Protein AF-A0A1W9QCG4-F1 (afdb_monomer_lite)

Radius of gyration: 25.97 Å; chains: 1; bounding box: 52×60×79 Å

Structure (mmCIF, N/CA/C/O backbone):
data_AF-A0A1W9QCG4-F1
#
_entry.id   AF-A0A1W9QCG4-F1
#
loop_
_atom_site.group_PDB
_atom_site.id
_atom_site.type_symbol
_atom_site.label_atom_id
_atom_site.label_alt_id
_atom_site.label_comp_id
_atom_site.label_asym_id
_atom_site.label_entity_id
_atom_site.label_seq_id
_atom_site.pdbx_PDB_ins_code
_atom_site.Cartn_x
_atom_site.Cartn_y
_atom_site.Cartn_z
_atom_site.occupancy
_atom_site.B_iso_or_equiv
_atom_site.auth_seq_id
_atom_site.auth_comp_id
_atom_site.auth_asym_id
_atom_site.auth_atom_id
_atom_site.pdbx_PDB_model_num
ATOM 1 N N . MET A 1 1 ? 18.868 -41.643 14.165 1.00 35.19 1 MET A N 1
ATOM 2 C CA . MET A 1 1 ? 18.383 -42.829 13.429 1.00 35.19 1 MET A CA 1
ATOM 3 C C . MET A 1 1 ? 16.963 -42.551 12.956 1.00 35.19 1 MET A C 1
ATOM 5 O O . MET A 1 1 ? 16.196 -42.063 13.769 1.00 35.19 1 MET A O 1
ATOM 9 N N . ALA A 1 2 ? 16.701 -42.853 11.676 1.00 34.78 2 ALA A N 1
ATOM 10 C CA . ALA A 1 2 ? 15.423 -42.963 10.941 1.00 34.78 2 ALA A CA 1
ATOM 11 C C . ALA A 1 2 ? 14.446 -41.758 10.992 1.00 34.78 2 ALA A C 1
ATOM 13 O O . ALA A 1 2 ? 13.888 -41.457 12.036 1.00 34.78 2 ALA A O 1
ATOM 14 N N . LEU A 1 3 ? 14.344 -40.923 9.944 1.00 34.16 3 LEU A N 1
ATOM 15 C CA . LEU A 1 3 ? 13.622 -41.087 8.654 1.00 34.16 3 LEU A CA 1
ATOM 16 C C . LEU A 1 3 ? 12.094 -41.194 8.787 1.00 34.16 3 LEU A C 1
ATOM 18 O O . LEU A 1 3 ? 11.582 -42.142 9.368 1.00 34.16 3 LEU A O 1
ATOM 22 N N . GLY A 1 4 ? 11.387 -40.262 8.138 1.00 30.95 4 GLY A N 1
ATOM 23 C CA . GLY A 1 4 ? 9.935 -40.301 7.968 1.00 30.95 4 GLY A CA 1
ATOM 24 C C . GLY A 1 4 ? 9.396 -39.121 7.160 1.00 30.95 4 GLY A C 1
ATOM 25 O O . GLY A 1 4 ? 8.604 -38.340 7.670 1.00 30.95 4 GLY A O 1
ATOM 26 N N . ALA A 1 5 ? 9.862 -38.964 5.918 1.00 37.50 5 ALA A N 1
ATOM 27 C CA . ALA A 1 5 ? 9.265 -38.056 4.941 1.00 37.50 5 ALA A CA 1
ATOM 28 C C . ALA A 1 5 ? 7.964 -38.665 4.391 1.00 37.50 5 ALA A C 1
ATOM 30 O O . ALA A 1 5 ? 7.955 -39.825 3.982 1.00 37.50 5 ALA A O 1
ATOM 31 N N . LEU A 1 6 ? 6.890 -37.878 4.334 1.00 35.47 6 LEU A N 1
ATOM 32 C CA . LEU A 1 6 ? 5.667 -38.217 3.604 1.00 35.47 6 LEU A CA 1
ATOM 33 C C . LEU A 1 6 ? 5.342 -37.069 2.649 1.00 35.47 6 LEU A C 1
ATOM 35 O O . LEU A 1 6 ? 4.730 -36.070 3.013 1.00 35.47 6 LEU A O 1
ATOM 39 N N . ALA A 1 7 ? 5.814 -37.228 1.415 1.00 34.97 7 ALA A N 1
ATOM 40 C CA . ALA A 1 7 ? 5.381 -36.458 0.263 1.00 34.97 7 ALA A CA 1
ATOM 41 C C . ALA A 1 7 ? 4.138 -37.140 -0.328 1.00 34.97 7 ALA A C 1
ATOM 43 O O . ALA A 1 7 ? 4.198 -38.311 -0.699 1.00 34.97 7 ALA A O 1
ATOM 44 N N . LEU A 1 8 ? 3.023 -36.416 -0.442 1.00 36.19 8 LEU A N 1
ATOM 45 C CA . LEU A 1 8 ? 1.888 -36.830 -1.268 1.00 36.19 8 LEU A CA 1
ATOM 46 C C . LEU A 1 8 ? 1.928 -36.052 -2.583 1.00 36.19 8 LEU A C 1
ATOM 48 O O . LEU A 1 8 ? 1.577 -34.879 -2.651 1.00 36.19 8 LEU A O 1
ATOM 52 N N . SER A 1 9 ? 2.378 -36.743 -3.629 1.00 31.78 9 SER A N 1
ATOM 53 C CA . SER A 1 9 ? 2.173 -36.356 -5.024 1.00 31.78 9 SER A CA 1
ATOM 54 C C . SER A 1 9 ? 0.799 -36.847 -5.476 1.00 31.78 9 SER A C 1
ATOM 56 O O . SER A 1 9 ? 0.498 -38.031 -5.337 1.00 31.78 9 SER A O 1
ATOM 58 N N . VAL A 1 10 ? -0.011 -35.969 -6.066 1.00 35.16 10 VAL A N 1
ATOM 59 C CA . VAL A 1 10 ? -1.183 -36.363 -6.857 1.00 35.16 10 VAL A CA 1
ATOM 60 C C . VAL A 1 10 ? -0.943 -35.911 -8.291 1.00 35.16 10 VAL A C 1
ATOM 62 O O . VAL A 1 10 ? -0.986 -34.725 -8.602 1.00 35.16 10 VAL A O 1
ATOM 65 N N . ALA A 1 11 ? -0.680 -36.880 -9.162 1.00 31.11 11 ALA A N 1
ATOM 66 C CA . ALA A 1 11 ? -0.707 -36.736 -10.609 1.00 31.11 11 ALA A CA 1
ATOM 67 C C . ALA A 1 11 ? -1.476 -37.927 -11.191 1.00 31.11 11 ALA A C 1
ATOM 69 O O . ALA A 1 11 ? -1.105 -39.068 -10.930 1.00 31.11 11 ALA A O 1
ATOM 70 N N . CYS A 1 12 ? -2.546 -37.645 -11.940 1.00 29.66 12 CYS A N 1
ATOM 71 C CA . CYS A 1 12 ? -3.241 -38.467 -12.949 1.00 29.66 12 CYS A CA 1
ATOM 72 C C . CYS A 1 12 ? -4.615 -37.806 -13.186 1.00 29.66 12 CYS A C 1
ATOM 74 O O . CYS A 1 12 ? -5.233 -37.351 -12.237 1.00 29.66 12 CYS A O 1
ATOM 76 N N . ARG A 1 13 ? -5.211 -37.734 -14.373 1.00 31.02 13 ARG A N 1
ATOM 77 C CA . ARG A 1 13 ? -4.864 -38.196 -15.717 1.00 31.02 13 ARG A CA 1
ATOM 78 C C . ARG A 1 13 ? -5.864 -37.524 -16.661 1.00 31.02 13 ARG A C 1
ATOM 80 O O . ARG A 1 13 ? -7.043 -37.409 -16.341 1.00 31.02 13 ARG A O 1
ATOM 87 N N . SER A 1 14 ? -5.384 -37.140 -17.828 1.00 31.27 14 SER A N 1
ATOM 88 C CA . SER A 1 14 ? -6.156 -36.783 -19.012 1.00 31.27 14 SER A CA 1
ATOM 89 C C . SER A 1 14 ? -6.927 -37.999 -19.547 1.00 31.27 14 SER A C 1
ATOM 91 O O . SER A 1 14 ? -6.378 -39.102 -19.566 1.00 31.27 14 SER A O 1
ATOM 93 N N . GLN A 1 15 ? -8.136 -37.790 -20.077 1.00 31.95 15 GLN A N 1
ATOM 94 C CA . GLN A 1 15 ? -8.731 -38.664 -21.098 1.00 31.95 15 GLN A CA 1
ATOM 95 C C . GLN A 1 15 ? -9.469 -37.850 -22.188 1.00 31.95 15 GLN A C 1
ATOM 97 O O . GLN A 1 15 ? -9.966 -36.768 -21.876 1.00 31.95 15 GLN A O 1
ATOM 102 N N . PRO A 1 16 ? -9.522 -38.339 -23.451 1.00 38.12 16 PRO A N 1
ATOM 103 C CA . PRO A 1 16 ? -9.973 -37.590 -24.632 1.00 38.12 16 PRO A CA 1
ATOM 104 C C . PRO A 1 16 ? -11.287 -38.098 -25.284 1.00 38.12 16 PRO A C 1
ATOM 106 O O . PRO A 1 16 ? -11.627 -39.272 -25.163 1.00 38.12 16 PRO A O 1
ATOM 109 N N . GLY A 1 17 ? -11.910 -37.236 -26.109 1.00 28.03 17 GLY A N 1
ATOM 110 C CA . GLY A 1 17 ? -12.821 -37.573 -27.233 1.00 28.03 17 GLY A CA 1
ATOM 111 C C . GLY A 1 17 ? -14.309 -37.811 -26.901 1.00 28.03 17 GLY A C 1
ATOM 112 O O . GLY A 1 17 ? -14.609 -38.090 -25.745 1.00 28.03 17 GLY A O 1
ATOM 113 N N . PRO A 1 18 ? -15.247 -37.734 -27.886 1.00 40.81 18 PRO A N 1
ATOM 114 C CA . PRO A 1 18 ? -15.042 -38.021 -29.316 1.00 40.81 18 PRO A CA 1
ATOM 115 C C . PRO A 1 18 ? -15.597 -36.988 -30.337 1.00 40.81 18 PRO A C 1
ATOM 117 O O . PRO A 1 18 ? -16.256 -36.009 -30.005 1.00 40.81 18 PRO A O 1
ATOM 120 N N . SER A 1 19 ? -15.275 -37.265 -31.609 1.00 33.34 19 SER A N 1
ATOM 121 C CA . SER A 1 19 ? -15.667 -36.598 -32.864 1.00 33.34 19 SER A CA 1
ATOM 122 C C . SER A 1 19 ? -17.130 -36.803 -33.287 1.00 33.34 19 SER A C 1
ATOM 124 O O . SER A 1 19 ? -17.723 -37.830 -32.974 1.00 33.34 19 SER A O 1
ATOM 126 N N . GLY A 1 20 ? -17.621 -35.911 -34.158 1.00 31.41 20 GLY A N 1
ATOM 127 C CA . GLY A 1 20 ? -18.745 -36.151 -35.074 1.00 31.41 20 GLY A CA 1
ATOM 128 C C . GLY A 1 20 ? -18.860 -35.036 -36.123 1.00 31.41 20 GLY A C 1
ATOM 129 O O . GLY A 1 20 ? -18.868 -33.864 -35.764 1.00 31.41 20 GLY A O 1
ATOM 130 N N . LYS A 1 21 ? -18.861 -35.419 -37.405 1.00 34.66 21 LYS A N 1
ATOM 131 C CA . LYS A 1 21 ? -18.845 -34.596 -38.630 1.00 34.66 21 LYS A CA 1
ATOM 132 C C . LYS A 1 21 ? -20.244 -34.517 -39.284 1.00 34.66 21 LYS A C 1
ATOM 134 O O . LYS A 1 21 ? -21.156 -35.194 -38.826 1.00 34.66 21 LYS A O 1
ATOM 139 N N . ASP A 1 22 ? -20.291 -33.781 -40.407 1.00 34.69 22 ASP A N 1
ATOM 140 C CA . ASP A 1 22 ? -21.253 -33.805 -41.538 1.00 34.69 22 ASP A CA 1
ATOM 141 C C . ASP A 1 22 ? -22.398 -32.774 -41.442 1.00 34.69 22 ASP A C 1
ATOM 143 O O . ASP A 1 22 ? -22.987 -32.608 -40.383 1.00 34.69 22 ASP A O 1
ATOM 147 N N . ALA A 1 23 ? -22.821 -32.024 -42.470 1.00 34.16 23 ALA A N 1
ATOM 148 C CA . ALA A 1 23 ? -22.421 -31.763 -43.864 1.00 34.16 23 ALA A CA 1
ATOM 149 C C . ALA A 1 23 ? -23.139 -30.438 -44.275 1.00 34.16 23 ALA A C 1
ATOM 151 O O . ALA A 1 23 ? -24.229 -30.165 -43.784 1.00 34.16 23 ALA A O 1
ATOM 152 N N . GLN A 1 24 ? -22.483 -29.460 -44.910 1.00 32.28 24 GLN A N 1
ATOM 153 C CA . GLN A 1 24 ? -22.425 -29.171 -46.358 1.00 32.28 24 GLN A CA 1
ATOM 154 C C . GLN A 1 24 ? -23.747 -28.765 -47.052 1.00 32.28 24 GLN A C 1
ATOM 156 O O . GLN A 1 24 ? -24.713 -29.521 -47.060 1.00 32.28 24 GLN A O 1
ATOM 161 N N . GLY A 1 25 ? -23.730 -27.598 -47.717 1.00 30.66 25 GLY A N 1
ATOM 162 C CA . GLY A 1 25 ? -24.772 -27.132 -48.641 1.00 30.66 25 GLY A CA 1
ATOM 163 C C . GLY A 1 25 ? -24.536 -25.709 -49.175 1.00 30.66 25 GLY A C 1
ATOM 164 O O . GLY A 1 25 ? -25.129 -24.763 -48.668 1.00 30.66 25 GLY A O 1
ATOM 165 N N . ASP A 1 26 ? -23.667 -25.577 -50.186 1.00 33.97 26 ASP A N 1
ATOM 166 C CA . ASP A 1 26 ? -23.517 -24.415 -51.093 1.00 33.97 26 ASP A CA 1
ATOM 167 C C . ASP A 1 26 ? -24.823 -24.181 -51.899 1.00 33.97 26 ASP A C 1
ATOM 169 O O . ASP A 1 26 ? -25.591 -25.122 -52.091 1.00 33.97 26 ASP A O 1
ATOM 173 N N . THR A 1 27 ? -25.193 -23.000 -52.430 1.00 38.56 27 THR A N 1
ATOM 174 C CA . THR A 1 27 ? -24.712 -22.348 -53.687 1.00 38.56 27 THR A CA 1
ATOM 175 C C . THR A 1 27 ? -25.500 -20.995 -53.950 1.00 38.56 27 THR A C 1
ATOM 177 O O . THR A 1 27 ? -26.348 -20.677 -53.120 1.00 38.56 27 THR A O 1
ATOM 180 N N . PRO A 1 28 ? -25.293 -20.146 -55.010 1.00 45.00 28 PRO A N 1
ATOM 181 C CA . PRO A 1 28 ? -24.682 -18.796 -54.848 1.00 45.00 28 PRO A CA 1
ATOM 182 C C . PRO A 1 28 ? -25.291 -17.559 -55.642 1.00 45.00 28 PRO A C 1
ATOM 184 O O . PRO A 1 28 ? -26.163 -17.747 -56.481 1.00 45.00 28 PRO A O 1
ATOM 187 N N . ILE A 1 29 ? -24.719 -16.332 -55.427 1.00 37.09 29 ILE A N 1
ATOM 188 C CA . ILE A 1 29 ? -24.620 -15.026 -56.224 1.00 37.09 29 ILE A CA 1
ATOM 189 C C . ILE A 1 29 ? -25.914 -14.254 -56.683 1.00 37.09 29 ILE A C 1
ATOM 191 O O . ILE A 1 29 ? -26.947 -14.904 -56.789 1.00 37.09 29 ILE A O 1
ATOM 195 N N . PRO A 1 30 ? -25.931 -12.931 -57.078 1.00 43.00 30 PRO A N 1
ATOM 196 C CA . PRO A 1 30 ? -24.962 -11.800 -57.008 1.00 43.00 30 PRO A CA 1
ATOM 197 C C . PRO A 1 30 ? -25.478 -10.389 -56.572 1.00 43.00 30 PRO A C 1
ATOM 199 O O . PRO A 1 30 ? -26.668 -10.128 -56.453 1.00 43.00 30 PRO A O 1
ATOM 202 N N . GLU A 1 31 ? -24.494 -9.493 -56.371 1.00 38.94 31 GLU A N 1
ATOM 203 C CA . GLU A 1 31 ? -24.432 -8.011 -56.445 1.00 38.94 31 GLU A CA 1
ATOM 204 C C . GLU A 1 31 ? -25.710 -7.145 -56.532 1.00 38.94 31 GLU A C 1
ATOM 206 O O . GLU A 1 31 ? -26.463 -7.230 -57.495 1.00 38.94 31 GLU A O 1
ATOM 211 N N . GLN A 1 32 ? -25.792 -6.121 -55.664 1.00 33.03 32 GLN A N 1
ATOM 212 C CA . GLN A 1 32 ? -26.012 -4.724 -56.087 1.00 33.03 32 GLN A CA 1
ATOM 213 C C . GLN A 1 32 ? -25.724 -3.728 -54.950 1.00 33.03 32 GLN A C 1
ATOM 215 O O . GLN A 1 32 ? -26.357 -3.740 -53.898 1.00 33.03 32 GLN A O 1
ATOM 220 N N . LYS A 1 33 ? -24.772 -2.821 -55.192 1.00 39.09 33 LYS A N 1
ATOM 221 C CA . LYS A 1 33 ? -24.625 -1.550 -54.471 1.00 39.09 33 LYS A CA 1
ATOM 222 C C . LYS A 1 33 ? -25.462 -0.512 -55.229 1.00 39.09 33 LYS A C 1
ATOM 224 O O . LYS A 1 33 ? -25.381 -0.473 -56.457 1.00 39.09 33 LYS A O 1
ATOM 229 N N . PRO A 1 34 ? -26.185 0.371 -54.533 1.00 39.75 34 PRO A N 1
ATOM 230 C CA . PRO A 1 34 ? -25.828 1.776 -54.686 1.00 39.75 34 PRO A CA 1
ATOM 231 C C . PRO A 1 34 ? -25.836 2.538 -53.358 1.00 39.75 34 PRO A C 1
ATOM 233 O O . PRO A 1 34 ? -26.702 2.378 -52.503 1.00 39.75 34 PRO A O 1
ATOM 236 N N . SER A 1 35 ? -24.837 3.405 -53.225 1.00 40.59 35 SER A N 1
ATOM 237 C CA . SER A 1 35 ? -24.838 4.543 -52.312 1.00 40.59 35 SER A CA 1
ATOM 238 C C . SER A 1 35 ? -25.989 5.499 -52.651 1.00 40.59 35 SER A C 1
ATOM 240 O O . SER A 1 35 ? -26.289 5.657 -53.831 1.00 40.59 35 SER A O 1
ATOM 242 N N . VAL A 1 36 ? -26.546 6.188 -51.648 1.00 37.06 36 VAL A N 1
ATOM 243 C CA . VAL A 1 36 ? -26.713 7.661 -51.565 1.00 37.06 36 VAL A CA 1
ATOM 244 C C . VAL A 1 36 ? -27.585 7.999 -50.342 1.00 37.06 36 VAL A C 1
ATOM 246 O O . VAL A 1 36 ? -28.769 7.697 -50.292 1.00 37.06 36 VAL A O 1
ATOM 249 N N . SER A 1 37 ? -26.916 8.608 -49.361 1.00 40.38 37 SER A N 1
ATOM 250 C CA . SER A 1 37 ? -27.279 9.825 -48.621 1.00 40.38 37 SER A CA 1
ATOM 251 C C . SER A 1 37 ? -28.698 10.020 -48.075 1.00 40.38 37 SER A C 1
ATOM 253 O O . SER A 1 37 ? -29.647 10.202 -48.830 1.00 40.38 37 SER A O 1
ATOM 255 N N . GLY A 1 38 ? -28.777 10.225 -46.754 1.00 38.38 38 GLY A N 1
ATOM 256 C CA . GLY A 1 38 ? -29.856 11.009 -46.149 1.00 38.38 38 GLY A CA 1
ATOM 257 C C . GLY A 1 38 ? -30.275 10.608 -44.738 1.00 38.38 38 GLY A C 1
ATOM 258 O O . GLY A 1 38 ? -31.471 10.518 -44.491 1.00 38.38 38 GLY A O 1
ATOM 259 N N . GLU A 1 39 ? -29.353 10.369 -43.800 1.00 37.09 39 GLU A N 1
ATOM 260 C CA . GLU A 1 39 ? -29.748 10.246 -42.389 1.00 37.09 39 GLU A CA 1
ATOM 261 C C . GLU A 1 39 ? -29.864 11.629 -41.745 1.00 37.09 39 GLU A C 1
ATOM 263 O O . GLU A 1 39 ? -28.918 12.191 -41.192 1.00 37.09 39 GLU A O 1
ATOM 268 N N . THR A 1 40 ? -31.080 12.166 -41.790 1.00 43.47 40 THR A N 1
ATOM 269 C CA . THR A 1 40 ? -31.560 13.172 -40.843 1.00 43.47 40 THR A CA 1
ATOM 270 C C . THR A 1 40 ? -31.706 12.488 -39.480 1.00 43.47 40 THR A C 1
ATOM 272 O O . THR A 1 40 ? -32.791 12.056 -39.096 1.00 43.47 40 THR A O 1
ATOM 275 N N . SER A 1 41 ? -30.598 12.312 -38.757 1.00 41.94 41 SER A N 1
ATOM 276 C CA . SER A 1 41 ? -30.632 11.737 -37.410 1.00 41.94 41 SER A CA 1
ATOM 277 C C . SER A 1 41 ? -31.068 12.807 -36.413 1.00 41.94 41 SER A C 1
ATOM 279 O O . SER A 1 41 ? -30.312 13.709 -36.041 1.00 41.94 41 SER A O 1
ATOM 281 N N . ALA A 1 42 ? -32.342 12.734 -36.029 1.00 42.72 42 ALA A N 1
ATOM 282 C CA . ALA A 1 42 ? -32.918 13.507 -34.945 1.00 42.72 42 ALA A CA 1
ATOM 283 C C . ALA A 1 42 ? -32.141 13.227 -33.648 1.00 42.72 42 ALA A C 1
ATOM 285 O O . ALA A 1 42 ? -32.117 12.109 -33.134 1.00 42.72 42 ALA A O 1
ATOM 286 N N . ARG A 1 43 ? -31.491 14.264 -33.116 1.00 38.69 43 ARG A N 1
ATOM 287 C CA . ARG A 1 43 ? -30.739 14.212 -31.861 1.00 38.69 43 ARG A CA 1
ATOM 288 C C . ARG A 1 43 ? -31.713 14.027 -30.696 1.00 38.69 43 ARG A C 1
ATOM 290 O O . ARG A 1 43 ? -32.403 14.968 -30.313 1.00 38.69 43 ARG A O 1
ATOM 297 N N . ALA A 1 44 ? -31.755 12.826 -30.125 1.00 37.75 44 ALA A N 1
ATOM 298 C CA . ALA A 1 44 ? -32.420 12.588 -28.850 1.00 37.75 44 ALA A CA 1
ATOM 299 C C . ALA A 1 44 ? -31.673 13.344 -27.725 1.00 37.75 44 ALA A C 1
ATOM 301 O O . ALA A 1 44 ? -30.442 13.255 -27.647 1.00 37.75 44 ALA A O 1
ATOM 302 N N . PRO A 1 45 ? -32.365 14.099 -26.853 1.00 41.97 45 PRO A N 1
ATOM 303 C CA . PRO A 1 45 ? -31.740 14.735 -25.703 1.00 41.97 45 PRO A CA 1
ATOM 304 C C . PRO A 1 45 ? -31.549 13.680 -24.608 1.00 41.97 45 PRO A C 1
ATOM 306 O O . PRO A 1 45 ? -32.523 13.099 -24.138 1.00 41.97 45 PRO A O 1
ATOM 309 N N . GLY A 1 46 ? -30.303 13.415 -24.205 1.00 44.41 46 GLY A N 1
ATOM 310 C CA . GLY A 1 46 ? -30.049 12.553 -23.044 1.00 44.41 46 GLY A CA 1
ATOM 311 C C . GLY A 1 46 ? -28.792 11.688 -23.051 1.00 44.41 46 GLY A C 1
ATOM 312 O O . GLY A 1 46 ? -28.656 10.858 -22.161 1.00 44.41 46 GLY A O 1
ATOM 313 N N . GLN A 1 47 ? -27.854 11.849 -23.987 1.00 35.00 47 GLN A N 1
ATOM 314 C CA . GLN A 1 47 ? -26.538 11.225 -23.821 1.00 35.00 47 GLN A CA 1
ATOM 315 C C . GLN A 1 47 ? -25.675 12.091 -22.900 1.00 35.00 47 GLN A C 1
ATOM 317 O O . GLN A 1 47 ? -24.939 12.966 -23.351 1.00 35.00 47 GLN A O 1
ATOM 322 N N . SER A 1 48 ? -25.775 11.850 -21.592 1.00 43.38 48 SER A N 1
ATOM 323 C CA . SER A 1 48 ? -24.650 12.113 -20.700 1.00 43.38 48 SER A CA 1
ATOM 324 C C . SER A 1 48 ? -23.477 11.280 -21.212 1.00 43.38 48 SER A C 1
ATOM 326 O O . SER A 1 48 ? -23.557 10.049 -21.226 1.00 43.38 48 SER A O 1
ATOM 328 N N . SER A 1 49 ? -22.423 11.939 -21.689 1.00 42.31 49 SER A N 1
ATOM 329 C CA . SER A 1 49 ? -21.169 11.277 -22.041 1.00 42.31 49 SER A CA 1
ATOM 330 C C . SER A 1 49 ? -20.741 10.366 -20.884 1.00 42.31 49 SER A C 1
ATOM 332 O O . SER A 1 49 ? -20.785 10.823 -19.738 1.00 42.31 49 SER A O 1
ATOM 334 N N . PRO A 1 50 ? -20.332 9.107 -21.125 1.00 44.28 50 PRO A N 1
ATOM 335 C CA . PRO A 1 50 ? -19.725 8.321 -20.065 1.00 44.28 50 PRO A CA 1
ATOM 336 C C . PRO A 1 50 ? -18.446 9.048 -19.643 1.00 44.28 50 PRO A C 1
ATOM 338 O O . PRO A 1 50 ? -17.532 9.234 -20.447 1.00 44.28 50 PRO A O 1
ATOM 341 N N . VAL A 1 51 ? -18.407 9.526 -18.401 1.00 48.09 51 VAL A N 1
ATOM 342 C CA . VAL A 1 51 ? -17.183 10.064 -17.809 1.00 48.09 51 VAL A CA 1
ATOM 343 C C . VAL A 1 51 ? -16.210 8.890 -17.712 1.00 48.09 51 VAL A C 1
ATOM 345 O O . VAL A 1 51 ? -16.488 7.878 -17.069 1.00 48.09 51 VAL A O 1
ATOM 348 N N . SER A 1 52 ? -15.114 8.961 -18.466 1.00 54.56 52 SER A N 1
ATOM 349 C CA . SER A 1 52 ? -14.176 7.847 -18.586 1.00 54.56 52 SER A CA 1
ATOM 350 C C . SER A 1 52 ? -13.386 7.721 -17.283 1.00 54.56 52 SER A C 1
ATOM 352 O O . SER A 1 52 ? -12.590 8.603 -16.953 1.00 54.56 52 SER A O 1
ATOM 354 N N . ARG A 1 53 ? -13.604 6.640 -16.521 1.00 69.94 53 ARG A N 1
ATOM 355 C CA . ARG A 1 53 ? -12.763 6.320 -15.357 1.00 69.94 53 ARG A CA 1
ATOM 356 C C . ARG A 1 53 ? -11.318 6.145 -15.827 1.00 69.94 53 ARG A C 1
ATOM 358 O O . ARG A 1 53 ? -11.076 5.442 -16.808 1.00 69.94 53 ARG A O 1
ATOM 365 N N . LYS A 1 54 ? -10.369 6.764 -15.116 1.00 81.44 54 LYS A N 1
ATOM 366 C CA . LYS A 1 54 ? -8.931 6.590 -15.371 1.00 81.44 54 LYS A CA 1
ATOM 367 C C . LYS A 1 54 ? -8.566 5.104 -15.354 1.00 81.44 54 LYS A C 1
ATOM 369 O O . LYS A 1 54 ? -9.028 4.350 -14.497 1.00 81.44 54 LYS A O 1
ATOM 374 N N . THR A 1 55 ? -7.712 4.696 -16.280 1.00 89.12 55 THR A N 1
ATOM 375 C CA . THR A 1 55 ? -7.138 3.349 -16.318 1.00 89.12 55 THR A CA 1
ATOM 376 C C . THR A 1 55 ? -6.183 3.131 -15.135 1.00 89.12 55 THR A C 1
ATOM 378 O O . THR A 1 55 ? -5.598 4.097 -14.637 1.00 89.12 55 THR A O 1
ATOM 381 N N . PRO A 1 56 ? -5.941 1.878 -14.699 1.00 89.75 56 PRO A N 1
ATOM 382 C CA . PRO A 1 56 ? -4.973 1.595 -13.635 1.00 89.75 56 PRO A CA 1
ATOM 383 C C . PRO A 1 56 ? -3.577 2.174 -13.900 1.00 89.75 56 PRO A C 1
ATOM 385 O O . PRO A 1 56 ? -2.915 2.622 -12.969 1.00 89.75 56 PRO A O 1
ATOM 388 N N . ALA A 1 57 ? -3.151 2.219 -15.168 1.00 91.00 57 ALA A N 1
ATOM 389 C CA . ALA A 1 57 ? -1.878 2.811 -15.570 1.00 91.00 57 ALA A CA 1
ATOM 390 C C . ALA A 1 57 ? -1.843 4.327 -15.339 1.00 91.00 57 ALA A C 1
ATOM 392 O O . ALA A 1 57 ? -0.915 4.826 -14.713 1.00 91.00 57 ALA A O 1
ATOM 393 N N . GLU A 1 58 ? -2.875 5.058 -15.769 1.00 91.12 58 GLU A N 1
ATOM 394 C CA . GLU A 1 58 ? -2.963 6.509 -15.549 1.00 91.12 58 GLU A CA 1
ATOM 395 C C . GLU A 1 58 ? -3.023 6.858 -14.060 1.00 91.12 58 GLU A C 1
ATOM 397 O O . GLU A 1 58 ? -2.421 7.843 -13.618 1.00 91.12 58 GLU A O 1
ATOM 402 N N . VAL A 1 59 ? -3.743 6.047 -13.278 1.00 90.69 59 VAL A N 1
ATOM 403 C CA . VAL A 1 59 ? -3.797 6.201 -11.825 1.00 90.69 59 VAL A CA 1
ATOM 404 C C . VAL A 1 59 ? -2.419 5.958 -11.213 1.00 90.69 59 VAL A C 1
ATOM 406 O O . VAL A 1 59 ? -1.955 6.801 -10.449 1.00 90.69 59 VAL A O 1
ATOM 409 N N . TRP A 1 60 ? -1.744 4.864 -11.576 1.00 93.12 60 TRP A N 1
ATOM 410 C CA . TRP A 1 60 ? -0.413 4.541 -11.065 1.00 93.12 60 TRP A CA 1
ATOM 411 C C . TRP A 1 60 ? 0.625 5.611 -11.406 1.00 93.12 60 TRP A C 1
ATOM 413 O O . TRP A 1 60 ? 1.328 6.081 -10.519 1.00 93.12 60 TRP A O 1
ATOM 423 N N . THR A 1 61 ? 0.693 6.055 -12.661 1.00 93.06 61 THR A N 1
ATOM 424 C CA . THR A 1 61 ? 1.628 7.109 -13.075 1.00 93.06 61 THR A CA 1
ATOM 425 C C . THR A 1 61 ? 1.400 8.398 -12.281 1.00 93.06 61 THR A C 1
ATOM 427 O O . THR A 1 61 ? 2.356 9.012 -11.807 1.00 93.06 61 THR A O 1
ATOM 430 N N . SER A 1 62 ? 0.133 8.781 -12.075 1.00 90.94 62 SER A N 1
ATOM 431 C CA . SER A 1 62 ? -0.216 9.951 -11.257 1.00 90.94 62 SER A CA 1
ATOM 432 C C . SER A 1 62 ? 0.188 9.760 -9.788 1.00 90.94 62 SER A C 1
ATOM 434 O O . SER A 1 62 ? 0.729 10.680 -9.177 1.00 90.94 62 SER A O 1
ATOM 436 N N . PHE A 1 63 ? -0.046 8.568 -9.230 1.00 92.19 63 PHE A N 1
ATOM 437 C CA . PHE A 1 63 ? 0.318 8.219 -7.857 1.00 92.19 63 PHE A CA 1
ATOM 438 C C . PHE A 1 63 ? 1.828 8.259 -7.639 1.00 92.19 63 PHE A C 1
ATOM 440 O O . PHE A 1 63 ? 2.290 8.939 -6.730 1.00 92.19 63 PHE A O 1
ATOM 447 N N . ALA A 1 64 ? 2.598 7.581 -8.493 1.00 93.06 64 ALA A N 1
ATOM 448 C CA . ALA A 1 64 ? 4.051 7.515 -8.396 1.00 93.06 64 ALA A CA 1
ATOM 449 C C . ALA A 1 64 ? 4.677 8.915 -8.431 1.00 93.06 64 ALA A C 1
ATOM 451 O O . ALA A 1 64 ? 5.562 9.222 -7.633 1.00 93.06 64 ALA A O 1
ATOM 452 N N . SER A 1 65 ? 4.170 9.799 -9.298 1.00 91.06 65 SER A N 1
ATOM 453 C CA . SER A 1 65 ? 4.621 11.190 -9.347 1.00 91.06 65 SER A CA 1
ATOM 454 C C . SER A 1 65 ? 4.309 11.953 -8.056 1.00 91.06 65 SER A C 1
ATOM 456 O O . SER A 1 65 ? 5.179 12.668 -7.562 1.00 91.06 65 SER A O 1
ATOM 458 N N . ALA A 1 66 ? 3.097 11.815 -7.510 1.00 89.50 66 ALA A N 1
ATOM 459 C CA . ALA A 1 66 ? 2.708 12.485 -6.269 1.00 89.50 66 ALA A CA 1
ATOM 460 C C . ALA A 1 66 ? 3.503 11.956 -5.062 1.00 89.50 66 ALA A C 1
ATOM 462 O O . ALA A 1 66 ? 3.979 12.737 -4.241 1.00 89.50 66 ALA A O 1
ATOM 463 N N . TRP A 1 67 ? 3.714 10.641 -4.995 1.00 90.38 67 TRP A N 1
ATOM 464 C CA . TRP A 1 67 ? 4.516 9.989 -3.963 1.00 90.38 67 TRP A CA 1
ATOM 465 C C . TRP A 1 67 ? 5.964 10.472 -3.974 1.00 90.38 67 TRP A C 1
ATOM 467 O O . TRP A 1 67 ? 6.499 10.857 -2.937 1.00 90.38 67 TRP A O 1
ATOM 477 N N . ASN A 1 68 ? 6.594 10.506 -5.150 1.00 90.94 68 ASN A N 1
ATOM 478 C CA . ASN A 1 68 ? 7.969 10.979 -5.285 1.00 90.94 68 ASN A CA 1
ATOM 479 C C . ASN A 1 68 ? 8.098 12.455 -4.893 1.00 90.94 68 ASN A C 1
ATOM 481 O O . ASN A 1 68 ? 9.033 12.809 -4.180 1.00 90.94 68 ASN A O 1
ATOM 485 N N . ALA A 1 69 ? 7.129 13.292 -5.277 1.00 87.75 69 ALA A N 1
ATOM 486 C CA . ALA A 1 69 ? 7.101 14.698 -4.886 1.00 87.75 69 ALA A CA 1
ATOM 487 C C . ALA A 1 69 ? 6.954 14.885 -3.367 1.00 87.75 69 ALA A C 1
ATOM 489 O O . ALA A 1 69 ? 7.622 15.751 -2.799 1.00 87.75 69 ALA A O 1
ATOM 490 N N . ALA A 1 70 ? 6.120 14.075 -2.702 1.00 85.44 70 ALA A N 1
ATOM 491 C CA . ALA A 1 70 ? 6.031 14.061 -1.241 1.00 85.44 70 ALA A CA 1
ATOM 492 C C . ALA A 1 70 ? 7.383 13.663 -0.632 1.00 85.44 70 ALA A C 1
ATOM 494 O O . ALA A 1 70 ? 7.904 14.321 0.265 1.00 85.44 70 ALA A O 1
ATOM 495 N N . ALA A 1 71 ? 8.009 12.624 -1.172 1.00 83.88 71 ALA A N 1
ATOM 496 C CA . ALA A 1 71 ? 9.275 12.114 -0.683 1.00 83.88 71 ALA A CA 1
ATOM 497 C C . ALA A 1 71 ? 10.464 13.084 -0.896 1.00 83.88 71 ALA A C 1
ATOM 499 O O . ALA A 1 71 ? 11.435 13.032 -0.140 1.00 83.88 71 ALA A O 1
ATOM 500 N N . ASP A 1 72 ? 10.417 13.972 -1.895 1.00 83.31 72 ASP A N 1
ATOM 501 C CA . ASP A 1 72 ? 11.411 15.042 -2.111 1.00 83.31 72 ASP A CA 1
ATOM 502 C C . ASP A 1 72 ? 11.263 16.197 -1.107 1.00 83.31 72 ASP A C 1
ATOM 504 O O . ASP A 1 72 ? 12.244 16.848 -0.750 1.00 83.31 72 ASP A O 1
ATOM 508 N N . GLN A 1 73 ? 10.048 16.428 -0.608 1.00 78.00 73 GLN A N 1
ATOM 509 C CA . GLN A 1 73 ? 9.724 17.508 0.331 1.00 78.00 73 GLN A CA 1
ATOM 510 C C . GLN A 1 73 ? 9.861 17.091 1.807 1.00 78.00 73 GLN A C 1
ATOM 512 O O . GLN A 1 73 ? 9.485 17.850 2.698 1.00 78.00 73 GLN A O 1
ATOM 517 N N . GLY A 1 74 ? 10.390 15.891 2.085 1.00 68.94 74 GLY A N 1
ATOM 518 C CA . GLY A 1 74 ? 10.427 15.324 3.442 1.00 68.94 74 GLY A CA 1
ATOM 519 C C . GLY A 1 74 ? 9.027 14.991 3.977 1.00 68.94 74 GLY A C 1
ATOM 520 O O . GLY A 1 74 ? 8.779 15.136 5.168 1.00 68.94 74 GLY A O 1
ATOM 521 N N . GLY A 1 75 ? 8.138 14.603 3.057 1.00 62.78 75 GLY A N 1
ATOM 522 C CA . GLY A 1 75 ? 6.714 14.913 3.001 1.00 62.78 75 GLY A CA 1
ATOM 523 C C . GLY A 1 75 ? 5.826 14.618 4.198 1.00 62.78 75 GLY A C 1
ATOM 524 O O . GLY A 1 75 ? 6.041 13.711 4.998 1.00 62.78 75 GLY A O 1
ATOM 525 N N . SER A 1 76 ? 4.746 15.396 4.216 1.00 67.25 76 SER A N 1
ATOM 526 C CA . SER A 1 76 ? 3.604 15.264 5.117 1.00 67.25 76 SER A CA 1
ATOM 527 C C . SER A 1 76 ? 2.567 14.251 4.623 1.00 67.25 76 SER A C 1
ATOM 529 O O . SER A 1 76 ? 1.715 13.842 5.401 1.00 67.25 76 SER A O 1
ATOM 531 N N . GLY A 1 77 ? 2.604 13.869 3.338 1.00 67.62 77 GLY A N 1
ATOM 532 C CA . GLY A 1 77 ? 1.592 13.027 2.694 1.00 67.62 77 GLY A CA 1
ATOM 533 C C . GLY A 1 77 ? 0.395 13.817 2.147 1.00 67.62 77 GLY A C 1
ATOM 534 O O . GLY A 1 77 ? -0.413 13.263 1.404 1.00 67.62 77 GLY A O 1
ATOM 535 N N . SER A 1 78 ? 0.296 15.118 2.441 1.00 68.38 78 SER A N 1
ATOM 536 C CA . SER A 1 78 ? -0.783 15.990 1.949 1.00 68.38 78 SER A CA 1
ATOM 537 C C . SER A 1 78 ? -0.783 16.149 0.421 1.00 68.38 78 SER A C 1
ATOM 539 O O . SER A 1 78 ? -1.826 16.372 -0.198 1.00 68.38 78 SER A O 1
ATOM 541 N N . GLU A 1 79 ? 0.376 15.954 -0.204 1.00 71.25 79 GLU A N 1
ATOM 542 C CA . GLU A 1 79 ? 0.617 16.055 -1.643 1.00 71.25 79 GLU A CA 1
ATOM 543 C C . GLU A 1 79 ? -0.031 14.898 -2.429 1.00 71.25 79 GLU A C 1
ATOM 545 O O . GLU A 1 79 ? -0.197 14.980 -3.647 1.00 71.25 79 GLU A O 1
ATOM 550 N N . LEU A 1 80 ? -0.447 13.831 -1.738 1.00 75.50 80 LEU A N 1
ATOM 551 C CA . LEU A 1 80 ? -1.104 12.666 -2.332 1.00 75.50 80 LEU A CA 1
ATOM 552 C C . LEU A 1 80 ? -2.578 12.925 -2.694 1.00 75.50 80 LEU A C 1
ATOM 554 O O . LEU A 1 80 ? -3.151 12.181 -3.489 1.00 75.50 80 LEU A O 1
ATOM 558 N N . GLY A 1 81 ? -3.194 14.009 -2.208 1.00 69.81 81 GLY A N 1
ATOM 559 C CA . GLY A 1 81 ? -4.490 14.497 -2.695 1.00 69.81 81 GLY A CA 1
ATOM 560 C C . GLY A 1 81 ? -5.606 13.440 -2.697 1.00 69.81 81 GLY A C 1
ATOM 561 O O . GLY A 1 81 ? -6.085 13.035 -1.646 1.00 69.81 81 GLY A O 1
ATOM 562 N N . ALA A 1 82 ? -6.059 13.007 -3.882 1.00 57.88 82 ALA A N 1
ATOM 563 C CA . ALA A 1 82 ? -7.102 11.978 -4.019 1.00 57.88 82 ALA A CA 1
ATOM 564 C C . ALA A 1 82 ? -6.641 10.579 -3.568 1.00 57.88 82 ALA A C 1
ATOM 566 O O . ALA A 1 82 ? -7.469 9.787 -3.145 1.00 57.88 82 ALA A O 1
ATOM 567 N N . PHE A 1 83 ? -5.330 10.316 -3.569 1.00 60.88 83 PHE A N 1
ATOM 568 C CA . PHE A 1 83 ? -4.724 9.111 -2.994 1.00 60.88 83 PHE A CA 1
ATOM 569 C C . PHE A 1 83 ? -4.637 9.153 -1.474 1.00 60.88 83 PHE A C 1
ATOM 571 O O . PHE A 1 83 ? -3.916 8.351 -0.879 1.00 60.88 83 PHE A O 1
ATOM 578 N N . ARG A 1 84 ? -5.346 10.092 -0.844 1.00 63.50 84 ARG A N 1
ATOM 579 C CA . ARG A 1 84 ? -5.613 10.017 0.577 1.00 63.50 84 ARG A CA 1
ATOM 580 C C . ARG A 1 84 ? -6.082 8.610 0.903 1.00 63.50 84 ARG A C 1
ATOM 582 O O . ARG A 1 84 ? -6.987 8.061 0.275 1.00 63.50 84 ARG A O 1
ATOM 589 N N . ALA A 1 85 ? -5.357 8.034 1.843 1.00 60.28 85 ALA A N 1
ATOM 590 C CA . ALA A 1 85 ? -5.832 6.938 2.642 1.00 60.28 85 ALA A CA 1
ATOM 591 C C . ALA A 1 85 ? -7.261 7.239 3.073 1.00 60.28 85 ALA A C 1
ATOM 593 O O . ALA A 1 85 ? -7.522 8.303 3.635 1.00 60.28 85 ALA A O 1
ATOM 594 N N . GLU A 1 86 ? -8.171 6.324 2.783 1.00 61.88 86 GLU A N 1
ATOM 595 C CA . GLU A 1 86 ? -9.421 6.318 3.522 1.00 61.88 86 GLU A CA 1
ATOM 596 C C . GLU A 1 86 ? -9.112 6.120 5.016 1.00 61.88 86 GLU A C 1
ATOM 598 O O . GLU A 1 86 ? -8.076 5.531 5.346 1.00 61.88 86 GLU A O 1
ATOM 603 N N . ASP A 1 87 ? -9.996 6.586 5.904 1.00 61.81 87 ASP A N 1
ATOM 604 C CA . ASP A 1 87 ? -9.932 6.248 7.326 1.00 61.81 87 ASP A CA 1
ATOM 605 C C . ASP A 1 87 ? -9.732 4.727 7.461 1.00 61.81 87 ASP A C 1
ATOM 607 O O . ASP A 1 87 ? -10.620 3.935 7.137 1.00 61.81 87 ASP A O 1
ATOM 611 N N . GLY A 1 88 ? -8.540 4.308 7.896 1.00 70.12 88 GLY A N 1
ATOM 612 C CA . GLY A 1 88 ? -8.164 2.896 7.921 1.00 70.12 88 GLY A CA 1
ATOM 613 C C . GLY A 1 88 ? -7.278 2.416 6.762 1.00 70.12 88 GLY A C 1
ATOM 614 O O . GLY A 1 88 ? -7.411 1.276 6.322 1.00 70.12 88 GLY A O 1
ATOM 615 N N . LEU A 1 89 ? -6.312 3.213 6.295 1.00 85.44 89 LEU A N 1
ATOM 616 C CA . LEU A 1 89 ? -5.215 2.698 5.468 1.00 85.44 89 LEU A CA 1
ATOM 617 C C . LEU A 1 89 ? -4.519 1.538 6.172 1.00 85.44 89 LEU A C 1
ATOM 619 O O . LEU A 1 89 ? -3.968 1.702 7.262 1.00 85.44 89 LEU A O 1
ATOM 623 N N . VAL A 1 90 ? -4.484 0.384 5.513 1.00 88.44 90 VAL A N 1
ATOM 624 C CA . VAL A 1 90 ? -3.825 -0.808 6.044 1.00 88.44 90 VAL A CA 1
ATOM 625 C C . VAL A 1 90 ? -2.364 -0.842 5.606 1.00 88.44 90 VAL A C 1
ATOM 627 O O . VAL A 1 90 ? -2.077 -0.785 4.415 1.00 88.44 90 VAL A O 1
ATOM 630 N N . ALA A 1 91 ? -1.430 -0.998 6.539 1.00 89.69 91 ALA A N 1
ATOM 631 C CA . ALA A 1 91 ? -0.037 -1.281 6.211 1.00 89.69 91 ALA A CA 1
ATOM 632 C C . ALA A 1 91 ? 0.365 -2.685 6.660 1.00 89.69 91 ALA A C 1
ATOM 634 O O . ALA A 1 91 ? 0.158 -3.061 7.818 1.00 89.69 91 ALA A O 1
ATOM 635 N N . LEU A 1 92 ? 0.975 -3.426 5.740 1.00 88.19 92 LEU A N 1
ATOM 636 C CA . LEU A 1 92 ? 1.689 -4.664 6.006 1.00 88.19 92 LEU A CA 1
ATOM 637 C C . LEU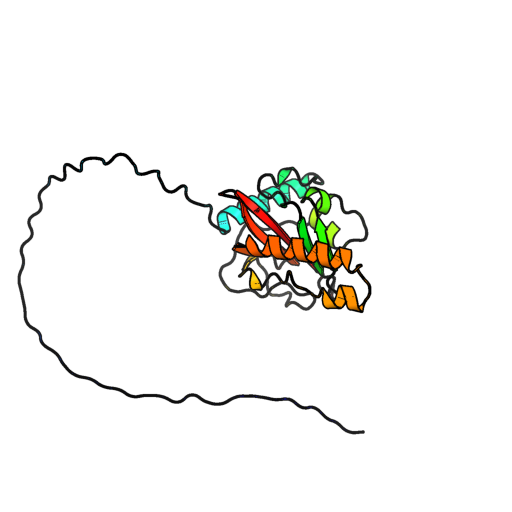 A 1 92 ? 3.173 -4.321 6.114 1.00 88.19 92 LEU A C 1
ATOM 639 O O . LEU A 1 92 ? 3.798 -3.881 5.151 1.00 88.19 92 LEU A O 1
ATOM 643 N N . ASP A 1 93 ? 3.718 -4.483 7.310 1.00 87.19 93 ASP A N 1
ATOM 644 C CA . ASP A 1 93 ? 5.141 -4.346 7.579 1.00 87.19 93 ASP A CA 1
ATOM 645 C C . ASP A 1 93 ? 5.766 -5.740 7.594 1.00 87.19 93 ASP A C 1
ATOM 647 O O . ASP A 1 93 ? 5.528 -6.519 8.520 1.00 87.19 93 ASP A O 1
ATOM 651 N N . ASN A 1 94 ? 6.492 -6.090 6.533 1.00 85.31 94 ASN A N 1
ATOM 652 C CA . ASN A 1 94 ? 6.991 -7.438 6.296 1.00 85.31 94 ASN A CA 1
ATOM 653 C C . ASN A 1 94 ? 8.532 -7.485 6.348 1.00 85.31 94 ASN A C 1
ATOM 655 O O . ASN A 1 94 ? 9.183 -7.468 5.303 1.00 85.31 94 ASN A O 1
ATOM 659 N N . PRO A 1 95 ? 9.137 -7.601 7.544 1.00 80.38 95 PRO A N 1
ATOM 660 C CA . PRO A 1 95 ? 10.576 -7.795 7.729 1.00 80.38 95 PRO A CA 1
ATOM 661 C C . PRO A 1 95 ? 11.076 -9.216 7.396 1.00 80.38 95 PRO A C 1
ATOM 663 O O . PRO A 1 95 ? 12.195 -9.578 7.745 1.00 80.38 95 PRO A O 1
ATOM 666 N N . GLY A 1 96 ? 10.244 -10.075 6.801 1.00 74.62 96 GLY A N 1
ATOM 667 C CA . GLY A 1 96 ? 10.591 -11.450 6.434 1.00 74.62 96 GLY A CA 1
ATOM 668 C C . GLY A 1 96 ? 10.472 -12.495 7.547 1.00 74.62 96 GLY A C 1
ATOM 669 O O . GLY A 1 96 ? 10.202 -13.655 7.250 1.00 74.62 96 GLY A O 1
ATOM 670 N N . ALA A 1 97 ? 10.591 -12.108 8.822 1.00 72.69 97 ALA A N 1
ATOM 671 C CA . ALA A 1 97 ? 10.395 -13.024 9.954 1.00 72.69 97 ALA A CA 1
ATOM 672 C C . ALA A 1 97 ? 8.921 -13.142 10.385 1.00 72.69 97 ALA A C 1
ATOM 674 O O . ALA A 1 97 ? 8.421 -14.234 10.652 1.00 72.69 97 ALA A O 1
ATOM 675 N N . PHE A 1 98 ? 8.217 -12.011 10.464 1.00 75.06 98 PHE A N 1
ATOM 676 C CA . PHE A 1 98 ? 6.792 -11.949 10.783 1.00 75.06 98 PHE A CA 1
ATOM 677 C C . PHE A 1 98 ? 6.190 -10.661 10.231 1.00 75.06 98 PHE A C 1
ATOM 679 O O . PHE A 1 98 ? 6.782 -9.598 10.378 1.00 75.06 98 PHE A O 1
ATOM 686 N N . VAL A 1 99 ? 5.007 -10.752 9.625 1.00 80.81 99 VAL A N 1
ATOM 687 C CA . VAL A 1 99 ? 4.299 -9.582 9.092 1.00 80.81 99 VAL A CA 1
ATOM 688 C C . VAL A 1 99 ? 3.521 -8.905 10.213 1.00 80.81 99 VAL A C 1
ATOM 690 O O . VAL A 1 99 ? 2.746 -9.562 10.913 1.00 80.81 99 VAL A O 1
ATOM 693 N N . ARG A 1 100 ? 3.718 -7.598 10.390 1.00 83.31 100 ARG A N 1
ATOM 694 C CA . ARG A 1 100 ? 2.943 -6.773 11.321 1.00 83.31 100 ARG A CA 1
ATOM 695 C C . ARG A 1 100 ? 1.875 -6.021 10.536 1.00 83.31 100 ARG A C 1
ATOM 697 O O . ARG A 1 100 ? 2.170 -5.374 9.536 1.00 83.31 100 ARG A O 1
ATOM 704 N N . LEU A 1 101 ? 0.638 -6.093 11.011 1.00 86.06 101 LEU A N 1
ATOM 705 C CA . LEU A 1 101 ? -0.495 -5.375 10.439 1.00 86.06 101 LEU A CA 1
ATOM 706 C C . LEU A 1 101 ? -0.719 -4.076 11.214 1.00 86.06 101 LEU A C 1
ATOM 708 O O . LEU A 1 101 ? -0.763 -4.093 12.444 1.00 86.06 101 LEU A O 1
ATOM 712 N N . ARG A 1 102 ? -0.891 -2.959 10.509 1.00 86.88 102 ARG A N 1
ATOM 713 C CA . ARG A 1 102 ? -1.247 -1.664 11.102 1.00 86.88 102 ARG A CA 1
ATOM 714 C C . ARG A 1 102 ? -2.368 -0.998 10.324 1.00 86.88 102 ARG A C 1
ATOM 716 O O . ARG A 1 102 ? -2.507 -1.219 9.127 1.00 86.88 102 ARG A O 1
ATOM 723 N N . ALA A 1 103 ? -3.138 -0.164 11.013 1.00 88.50 103 ALA A N 1
ATOM 724 C CA . ALA A 1 103 ? -4.139 0.702 10.409 1.00 88.50 103 ALA A CA 1
ATOM 725 C C . ALA A 1 103 ? -3.839 2.159 10.762 1.00 88.50 103 ALA A C 1
ATOM 727 O O . ALA A 1 103 ? -3.528 2.461 11.918 1.00 88.50 103 ALA A O 1
ATOM 728 N N . PHE A 1 104 ? -3.966 3.041 9.778 1.00 87.06 104 PHE A N 1
ATOM 729 C CA . PHE A 1 104 ? -3.770 4.479 9.908 1.00 87.06 104 PHE A CA 1
ATOM 730 C C . PHE A 1 104 ? -5.043 5.212 9.499 1.00 87.06 104 PHE A C 1
ATOM 732 O O . PHE A 1 104 ? -5.737 4.790 8.583 1.00 87.06 104 PHE A O 1
ATOM 739 N N . GLU A 1 105 ? -5.331 6.339 10.141 1.00 82.81 105 GLU A N 1
ATOM 740 C CA . GLU A 1 105 ? -6.434 7.226 9.731 1.00 82.81 105 GLU A CA 1
ATOM 741 C C . GLU A 1 105 ? -6.142 7.929 8.398 1.00 82.81 105 GLU A C 1
ATOM 743 O O . GLU A 1 105 ? -7.038 8.433 7.740 1.00 82.81 105 GLU A O 1
ATOM 748 N N . GLY A 1 106 ? -4.876 7.959 7.985 1.00 81.25 106 GLY A N 1
ATOM 749 C CA . GLY A 1 106 ? -4.441 8.707 6.822 1.00 81.25 106 GLY A CA 1
ATOM 750 C C . GLY A 1 106 ? -3.040 8.314 6.377 1.00 81.25 106 GLY A C 1
ATOM 751 O O . GLY A 1 106 ? -2.296 7.636 7.094 1.00 81.25 106 GLY A O 1
ATOM 752 N N . VAL A 1 107 ? -2.643 8.803 5.206 1.00 80.88 107 VAL A N 1
ATOM 753 C CA . VAL A 1 107 ? -1.278 8.626 4.706 1.00 80.88 107 VAL A CA 1
ATOM 754 C C . VAL A 1 107 ? -0.317 9.520 5.486 1.00 80.88 107 VAL A C 1
ATOM 756 O O . VAL A 1 107 ? 0.829 9.158 5.709 1.00 80.88 107 VAL A O 1
ATOM 759 N N . GLU A 1 108 ? -0.818 10.624 6.026 1.00 82.56 108 GLU A N 1
ATOM 760 C CA . GLU A 1 108 ? -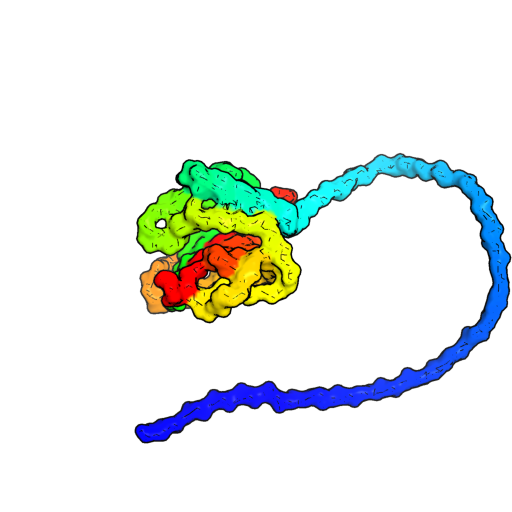0.119 11.494 6.960 1.00 82.56 108 GLU A CA 1
ATOM 761 C C . GLU A 1 108 ? 0.352 10.715 8.202 1.00 82.56 108 GLU A C 1
ATOM 763 O O . GLU A 1 108 ? 1.489 10.876 8.636 1.00 82.56 108 GLU A O 1
ATOM 768 N N . GLY A 1 109 ? -0.468 9.795 8.728 1.00 83.56 109 GLY A N 1
ATOM 769 C CA . GLY A 1 109 ? -0.086 8.926 9.848 1.00 83.56 109 GLY A CA 1
ATOM 770 C C . GLY A 1 109 ? 1.041 7.949 9.497 1.00 83.56 109 GLY A C 1
ATOM 771 O O . GLY A 1 109 ? 1.921 7.701 10.320 1.00 83.56 109 GLY A O 1
ATOM 772 N N . LEU A 1 110 ? 1.060 7.444 8.259 1.00 85.31 110 LEU A N 1
ATOM 773 C CA . LEU A 1 110 ? 2.154 6.619 7.740 1.00 85.31 110 LEU A CA 1
ATOM 774 C C . LEU A 1 110 ? 3.449 7.440 7.597 1.00 85.31 110 LEU A C 1
ATOM 776 O O . LEU A 1 110 ? 4.522 6.991 7.997 1.00 85.31 110 LEU A O 1
ATOM 780 N N . PHE A 1 111 ? 3.349 8.660 7.063 1.00 83.25 111 PHE A N 1
ATOM 781 C CA . PHE A 1 111 ? 4.480 9.576 6.884 1.00 83.25 111 PHE A CA 1
ATOM 782 C C . PHE A 1 111 ? 4.935 10.247 8.189 1.00 83.25 111 PHE A C 1
ATOM 784 O O . PHE A 1 111 ? 6.039 10.782 8.238 1.00 83.25 111 PHE A O 1
ATOM 791 N N . ALA A 1 112 ? 4.158 10.171 9.268 1.00 84.38 112 ALA A N 1
ATOM 792 C CA . ALA A 1 112 ? 4.566 10.611 10.600 1.00 84.38 112 ALA A CA 1
ATOM 793 C C . ALA A 1 112 ? 5.408 9.566 11.358 1.00 84.38 112 ALA A C 1
ATOM 795 O O . ALA A 1 112 ? 5.965 9.882 12.404 1.00 84.38 112 ALA A O 1
ATOM 796 N N . LEU A 1 113 ? 5.529 8.329 10.854 1.00 85.06 113 LEU A N 1
ATOM 797 C CA . LEU A 1 113 ? 6.332 7.289 11.507 1.00 85.06 113 LEU A CA 1
ATOM 798 C C . LEU A 1 113 ? 7.821 7.628 11.482 1.00 85.06 113 LEU A C 1
ATOM 800 O O . LEU A 1 113 ? 8.401 7.761 10.408 1.00 85.06 113 LEU A O 1
ATOM 804 N N . ASP A 1 114 ? 8.468 7.677 12.637 1.00 77.69 114 ASP A N 1
ATOM 805 C CA . ASP A 1 114 ? 9.913 7.888 12.737 1.00 77.69 114 ASP A CA 1
ATOM 806 C C . ASP A 1 114 ? 10.643 6.629 13.230 1.00 77.69 114 ASP A C 1
ATOM 808 O O . ASP A 1 114 ? 10.058 5.755 13.872 1.00 77.69 114 ASP A O 1
ATOM 812 N N . GLY A 1 115 ? 11.946 6.548 12.939 1.00 70.44 115 GLY A N 1
ATOM 813 C CA . GLY A 1 115 ? 12.859 5.577 13.550 1.00 70.44 115 GLY A CA 1
ATOM 814 C C . GLY A 1 115 ? 12.619 4.107 13.182 1.00 70.44 115 GLY A C 1
ATOM 815 O O . GLY A 1 115 ? 12.911 3.697 12.063 1.00 70.44 115 GLY A O 1
ATOM 816 N N . GLU A 1 116 ? 12.177 3.331 14.180 1.00 58.56 116 GLU A N 1
ATOM 817 C CA . GLU A 1 116 ? 12.287 1.863 14.345 1.00 58.56 116 GLU A CA 1
ATOM 818 C C . GLU A 1 116 ? 11.308 1.020 13.517 1.00 58.56 116 GLU A C 1
ATOM 820 O O . GLU A 1 116 ? 11.302 -0.209 13.605 1.00 58.56 116 GLU A O 1
ATOM 825 N N . TYR A 1 117 ? 10.448 1.671 12.739 1.00 68.00 117 TYR A N 1
ATOM 826 C CA . TYR A 1 117 ? 9.512 0.980 11.869 1.00 68.00 117 TYR A CA 1
ATOM 827 C C . TYR A 1 117 ? 10.105 0.847 10.486 1.00 68.00 117 TYR A C 1
ATOM 829 O O . TYR A 1 117 ? 10.449 1.839 9.847 1.00 68.00 117 TYR A O 1
ATOM 837 N N . ASP A 1 118 ? 10.111 -0.369 9.968 1.00 77.94 118 ASP A N 1
ATOM 838 C CA . ASP A 1 118 ? 10.575 -0.616 8.615 1.00 77.94 118 ASP A CA 1
ATOM 839 C C . ASP A 1 118 ? 9.679 0.092 7.584 1.00 77.94 118 ASP A C 1
ATOM 841 O O . ASP A 1 118 ? 10.160 0.497 6.523 1.00 77.94 118 ASP A O 1
ATOM 845 N N . LEU A 1 119 ? 8.412 0.363 7.928 1.00 86.12 119 LEU A N 1
ATOM 846 C CA . LEU A 1 119 ? 7.512 1.256 7.187 1.00 86.12 119 LEU A CA 1
ATOM 847 C C . LEU A 1 119 ? 8.038 2.694 7.048 1.00 86.12 119 LEU A C 1
ATOM 849 O O . LEU A 1 119 ? 7.731 3.346 6.055 1.00 86.12 119 LEU A O 1
ATOM 853 N N . ALA A 1 120 ? 8.857 3.207 7.972 1.00 85.25 120 ALA A N 1
ATOM 854 C CA . ALA A 1 120 ? 9.393 4.570 7.888 1.00 85.25 120 ALA A CA 1
ATOM 855 C C . ALA A 1 120 ? 10.286 4.772 6.648 1.00 85.25 120 ALA A C 1
ATOM 857 O O . ALA A 1 120 ? 10.435 5.896 6.158 1.00 85.25 120 ALA A O 1
ATOM 858 N N . ARG A 1 121 ? 10.834 3.687 6.073 1.00 86.44 121 ARG A N 1
ATOM 859 C CA . ARG A 1 121 ? 11.600 3.744 4.816 1.00 86.44 121 ARG A CA 1
ATOM 860 C C . ARG A 1 121 ? 10.762 4.214 3.628 1.00 86.44 121 ARG A C 1
ATOM 862 O O . ARG A 1 121 ? 11.322 4.757 2.678 1.00 86.44 121 ARG A O 1
ATOM 869 N N . LEU A 1 122 ? 9.437 4.056 3.687 1.00 87.31 122 LEU A N 1
ATOM 870 C CA . LEU A 1 122 ? 8.506 4.448 2.628 1.00 87.31 122 LEU A CA 1
ATOM 871 C C . LEU A 1 122 ? 8.622 5.938 2.270 1.00 87.31 122 LEU A C 1
ATOM 873 O O . LEU A 1 122 ? 8.495 6.284 1.098 1.00 87.31 122 LEU A O 1
ATOM 877 N N . LYS A 1 123 ? 9.005 6.801 3.225 1.00 84.31 123 LYS A N 1
ATOM 878 C CA . LYS A 1 123 ? 9.272 8.234 2.983 1.00 84.31 123 LYS A CA 1
ATOM 879 C C . LYS A 1 123 ? 10.437 8.491 2.021 1.00 84.31 123 LYS A C 1
ATOM 881 O O . LYS A 1 123 ? 10.589 9.593 1.507 1.00 84.31 123 LYS A O 1
ATOM 886 N N . LYS A 1 124 ? 11.307 7.500 1.820 1.00 85.00 124 LYS A N 1
ATOM 887 C CA . LYS A 1 124 ? 12.498 7.581 0.961 1.00 85.00 124 LYS A CA 1
ATOM 888 C C . LYS A 1 124 ? 12.360 6.752 -0.312 1.00 85.00 124 LYS A C 1
ATOM 890 O O . LYS A 1 124 ? 13.181 6.905 -1.212 1.00 85.00 124 LYS A O 1
ATOM 895 N N . VAL A 1 125 ? 11.330 5.911 -0.408 1.00 89.38 125 VAL A N 1
ATOM 896 C CA . VAL A 1 125 ? 11.060 5.102 -1.600 1.00 89.38 125 VAL A CA 1
ATOM 897 C C . VAL A 1 125 ? 10.798 6.018 -2.793 1.00 89.38 125 VAL A C 1
ATOM 899 O O . VAL A 1 125 ? 10.089 7.021 -2.680 1.00 89.38 125 VAL A O 1
ATOM 902 N N . ARG A 1 126 ? 11.391 5.672 -3.938 1.00 92.12 126 ARG A N 1
ATOM 903 C CA . ARG A 1 126 ? 11.157 6.347 -5.217 1.00 92.12 126 ARG A CA 1
ATOM 904 C C . ARG A 1 126 ? 10.477 5.375 -6.169 1.00 92.12 126 ARG A C 1
ATOM 906 O O . ARG A 1 126 ? 11.066 4.376 -6.566 1.00 92.12 126 ARG A O 1
ATOM 913 N N . LEU A 1 127 ? 9.225 5.672 -6.495 1.00 93.50 127 LEU A N 1
ATOM 914 C CA . LEU A 1 127 ? 8.369 4.838 -7.328 1.00 93.50 127 LEU A CA 1
ATOM 915 C C . LEU A 1 127 ? 8.615 5.111 -8.804 1.00 93.50 127 LEU A C 1
ATOM 917 O O . LEU A 1 127 ? 8.796 6.261 -9.214 1.00 93.50 127 LEU A O 1
ATOM 921 N N . ARG A 1 128 ? 8.560 4.056 -9.614 1.00 93.12 128 ARG A N 1
ATOM 922 C CA . ARG A 1 128 ? 8.651 4.175 -11.071 1.00 93.12 128 ARG A CA 1
ATOM 923 C C . ARG A 1 128 ? 7.254 4.216 -11.693 1.00 93.12 128 ARG A C 1
ATOM 925 O O . ARG A 1 128 ? 6.426 3.363 -11.373 1.00 93.12 128 ARG A O 1
ATOM 932 N N . PRO A 1 129 ? 6.955 5.184 -12.570 1.00 91.94 129 PRO A N 1
ATOM 933 C CA . PRO A 1 129 ? 5.620 5.328 -13.140 1.00 91.94 129 PRO A CA 1
ATOM 934 C C . PRO A 1 129 ? 5.288 4.296 -14.230 1.00 91.94 129 PRO A C 1
ATOM 936 O O . PRO A 1 129 ? 4.114 4.152 -14.575 1.00 91.94 129 PRO A O 1
ATOM 939 N N . GLU A 1 130 ? 6.274 3.592 -14.791 1.00 92.19 130 GLU A N 1
ATOM 940 C CA . GLU A 1 130 ? 6.077 2.661 -15.904 1.00 92.19 130 GLU A CA 1
ATOM 941 C C . GLU A 1 130 ? 5.633 1.268 -15.437 1.00 92.19 130 GLU A C 1
ATOM 943 O O . GLU A 1 130 ? 6.406 0.516 -14.845 1.00 92.19 130 GLU A O 1
ATOM 948 N N . LEU A 1 131 ? 4.397 0.884 -15.779 1.00 91.50 131 LEU A N 1
ATOM 949 C CA . LEU A 1 131 ? 3.914 -0.484 -15.585 1.00 91.50 131 LEU A CA 1
ATOM 950 C C . LEU A 1 131 ? 4.458 -1.428 -16.661 1.00 91.50 131 LEU A C 1
ATOM 952 O O . LEU A 1 131 ? 4.359 -1.173 -17.864 1.00 91.50 131 LEU A O 1
ATOM 956 N N . MET A 1 132 ? 4.949 -2.576 -16.218 1.00 90.81 132 MET A N 1
ATOM 957 C CA . MET A 1 132 ? 5.331 -3.690 -17.069 1.00 90.81 132 MET A CA 1
ATOM 958 C C . MET A 1 132 ? 4.130 -4.579 -17.393 1.00 90.81 132 MET A C 1
ATOM 960 O O . MET A 1 132 ? 3.161 -4.684 -16.639 1.00 90.81 132 MET A O 1
ATOM 964 N N . ARG A 1 133 ? 4.207 -5.241 -18.551 1.00 77.75 133 ARG A N 1
ATOM 965 C CA . ARG A 1 133 ? 3.251 -6.278 -18.952 1.00 77.75 133 ARG A CA 1
ATOM 966 C C . ARG A 1 133 ? 3.714 -7.635 -18.432 1.00 77.75 133 ARG A C 1
ATOM 968 O O . ARG A 1 133 ? 4.903 -7.934 -18.486 1.00 77.75 133 ARG A O 1
ATOM 975 N N . GLY A 1 134 ? 2.758 -8.471 -18.046 1.00 76.44 134 GLY A N 1
ATOM 976 C CA . GLY A 1 134 ? 3.004 -9.836 -17.589 1.00 76.44 134 GLY A CA 1
ATOM 977 C C . GLY A 1 134 ? 2.677 -10.024 -16.113 1.00 76.44 134 GLY A C 1
ATOM 978 O O . GLY A 1 134 ? 2.316 -9.079 -15.415 1.00 76.44 134 GLY A O 1
ATOM 979 N N . ASP A 1 135 ? 2.790 -11.267 -15.663 1.00 73.62 135 ASP A N 1
ATOM 980 C CA . ASP A 1 135 ? 2.615 -11.628 -14.264 1.00 73.62 135 ASP A CA 1
ATOM 981 C C . ASP A 1 135 ? 3.963 -11.584 -13.548 1.00 73.62 135 ASP A C 1
ATOM 983 O O . ASP A 1 135 ? 4.923 -12.215 -13.988 1.00 73.62 135 ASP A O 1
ATOM 987 N N . ALA A 1 136 ? 4.013 -10.905 -12.406 1.00 76.94 136 ALA A N 1
ATOM 988 C CA . ALA A 1 136 ? 5.113 -11.025 -11.460 1.00 76.94 136 ALA A CA 1
ATOM 989 C C . ALA A 1 136 ? 4.593 -11.511 -10.099 1.00 76.94 136 ALA A C 1
ATOM 991 O O . ALA A 1 136 ? 3.422 -11.262 -9.762 1.00 76.94 136 ALA A O 1
ATOM 992 N N . PRO A 1 137 ? 5.414 -12.245 -9.328 1.00 78.50 137 PRO A N 1
ATOM 993 C CA . PRO A 1 137 ? 5.051 -12.610 -7.968 1.00 78.50 137 PRO A CA 1
ATOM 994 C C . PRO A 1 137 ? 4.943 -11.350 -7.091 1.00 78.50 137 PRO A C 1
ATOM 996 O O . PRO A 1 137 ? 5.553 -10.328 -7.413 1.00 78.50 137 PRO A O 1
ATOM 999 N N . PRO A 1 138 ? 4.166 -11.397 -5.995 1.00 76.50 138 PRO A N 1
ATOM 1000 C CA . PRO A 1 138 ? 4.290 -10.380 -4.959 1.00 76.50 138 PRO A CA 1
ATOM 1001 C C . PRO A 1 138 ? 5.736 -10.368 -4.420 1.00 76.50 138 PRO A C 1
ATOM 1003 O O . PRO A 1 138 ? 6.393 -11.415 -4.433 1.00 76.50 138 PRO A O 1
ATOM 1006 N N . PRO A 1 139 ? 6.251 -9.213 -3.967 1.00 80.31 139 PRO A N 1
ATOM 1007 C CA . PRO A 1 139 ? 7.538 -9.139 -3.306 1.00 80.31 139 PRO A CA 1
ATOM 1008 C C . PRO A 1 139 ? 7.502 -10.012 -2.054 1.00 80.31 139 PRO A C 1
ATOM 1010 O O . PRO A 1 139 ? 6.535 -10.023 -1.295 1.00 80.31 139 PRO A O 1
ATOM 1013 N N . THR A 1 140 ? 8.575 -10.756 -1.844 1.00 83.44 140 THR A N 1
ATOM 1014 C CA . THR A 1 140 ? 8.781 -11.583 -0.658 1.00 83.44 140 THR A CA 1
ATOM 1015 C C . THR A 1 140 ? 10.186 -11.335 -0.151 1.00 83.44 140 THR A C 1
ATOM 1017 O O . THR A 1 140 ? 11.078 -11.005 -0.932 1.00 83.44 140 THR A O 1
ATOM 1020 N N . CYS A 1 141 ? 10.414 -11.539 1.141 1.00 82.38 141 CYS A N 1
ATOM 1021 C CA . CYS A 1 141 ? 11.742 -11.386 1.723 1.00 82.38 141 CYS A CA 1
ATOM 1022 C C . CYS A 1 141 ? 12.792 -12.315 1.066 1.00 82.38 141 CYS A C 1
ATOM 1024 O O . CYS A 1 141 ? 13.947 -11.926 0.917 1.00 82.38 141 CYS A O 1
ATOM 1026 N N . GLU A 1 142 ? 12.378 -13.498 0.596 1.00 83.25 142 GLU A N 1
ATOM 1027 C CA . GLU A 1 142 ? 13.194 -14.474 -0.150 1.00 83.25 142 GLU A CA 1
ATOM 1028 C C . GLU A 1 142 ? 13.024 -14.373 -1.681 1.00 83.25 142 GLU A C 1
ATOM 1030 O O . GLU A 1 142 ? 13.340 -15.311 -2.413 1.00 83.25 142 GLU A O 1
ATOM 1035 N N . GLY A 1 143 ? 12.451 -13.272 -2.180 1.00 78.62 143 GLY A N 1
ATOM 1036 C CA . GLY A 1 143 ? 12.134 -13.114 -3.600 1.00 78.62 143 GLY A CA 1
ATOM 1037 C C . GLY A 1 143 ? 13.374 -13.150 -4.496 1.00 78.62 143 GLY A C 1
ATOM 1038 O O . GLY A 1 143 ? 14.470 -12.783 -4.077 1.00 78.62 143 GLY A O 1
ATOM 1039 N N . ASP A 1 144 ? 13.196 -13.572 -5.750 1.00 80.88 144 ASP A N 1
ATOM 1040 C CA . ASP A 1 144 ? 14.272 -13.575 -6.743 1.00 80.88 144 ASP A CA 1
ATOM 1041 C C . ASP A 1 144 ? 14.689 -12.128 -7.083 1.00 80.88 144 ASP A C 1
ATOM 1043 O O . ASP A 1 144 ? 13.914 -11.406 -7.721 1.00 80.88 144 ASP A O 1
ATOM 1047 N N . PRO A 1 145 ? 15.913 -11.690 -6.720 1.00 78.25 145 PRO A N 1
ATOM 1048 C CA . PRO A 1 145 ? 16.365 -10.316 -6.939 1.00 78.25 145 PRO A CA 1
ATOM 1049 C C . PRO A 1 145 ? 16.580 -9.978 -8.424 1.00 78.25 145 PRO A C 1
ATOM 1051 O O . PRO A 1 145 ? 16.827 -8.817 -8.771 1.00 78.25 145 PRO A O 1
ATOM 1054 N N . SER A 1 146 ? 16.534 -10.974 -9.316 1.00 82.69 146 SER A N 1
ATOM 1055 C CA . SER A 1 146 ? 16.619 -10.766 -10.760 1.00 82.69 146 SER A CA 1
ATOM 1056 C C . SER A 1 146 ? 15.307 -10.261 -11.366 1.00 82.69 146 SER A C 1
ATOM 1058 O O . SER A 1 146 ? 15.331 -9.617 -12.419 1.00 82.69 146 SER A O 1
ATOM 1060 N N . VAL A 1 147 ? 14.172 -10.487 -10.696 1.00 85.38 147 VAL A N 1
ATOM 1061 C CA . VAL A 1 147 ? 12.869 -10.006 -11.154 1.00 85.38 147 VAL A CA 1
ATOM 1062 C C . VAL A 1 147 ? 12.713 -8.546 -10.754 1.00 85.38 147 VAL A C 1
ATOM 1064 O O . VAL A 1 147 ? 12.594 -8.199 -9.582 1.00 85.38 147 VAL A O 1
ATOM 1067 N N . LYS A 1 148 ? 12.696 -7.672 -11.757 1.00 88.81 148 LYS A N 1
ATOM 1068 C CA . LYS A 1 148 ? 12.615 -6.225 -11.579 1.00 88.81 148 LYS A CA 1
ATOM 1069 C C . LYS A 1 148 ? 11.461 -5.651 -12.370 1.00 88.81 148 LYS A C 1
ATOM 1071 O O . LYS A 1 148 ? 11.166 -6.114 -13.469 1.00 88.81 148 LYS A O 1
ATOM 1076 N N . GLY A 1 149 ? 10.847 -4.614 -11.815 1.00 91.69 149 GLY A N 1
ATOM 1077 C CA . GLY A 1 149 ? 9.807 -3.865 -12.506 1.00 91.69 149 GLY A CA 1
ATOM 1078 C C . GLY A 1 149 ? 8.648 -3.473 -11.619 1.00 91.69 149 GLY A C 1
ATOM 1079 O O . GLY A 1 149 ? 8.636 -3.775 -10.425 1.00 91.69 149 GLY A O 1
ATOM 1080 N N . VAL A 1 150 ? 7.675 -2.819 -12.243 1.00 94.50 150 VAL A N 1
ATOM 1081 C CA . VAL A 1 150 ? 6.417 -2.447 -11.609 1.00 94.50 150 VAL A CA 1
ATOM 1082 C C . VAL A 1 150 ? 5.281 -3.192 -12.286 1.00 94.50 150 VAL A C 1
ATOM 1084 O O . VAL A 1 150 ? 5.107 -3.089 -13.498 1.00 94.50 150 VAL A O 1
ATOM 1087 N N . PHE A 1 151 ? 4.507 -3.949 -11.521 1.00 93.44 151 PHE A N 1
ATOM 1088 C CA . PHE A 1 151 ? 3.523 -4.879 -12.059 1.00 93.44 151 PHE A CA 1
ATOM 1089 C C . PHE A 1 151 ? 2.145 -4.613 -11.480 1.00 93.44 151 PHE A C 1
ATOM 1091 O O . PHE A 1 151 ? 1.969 -4.519 -10.266 1.00 93.44 151 PHE A O 1
ATOM 1098 N N . LEU A 1 152 ? 1.153 -4.545 -12.364 1.00 92.69 152 LEU A N 1
ATOM 1099 C CA . LEU A 1 152 ? -0.249 -4.595 -11.977 1.00 92.69 152 LEU A CA 1
ATOM 1100 C C . LEU A 1 152 ? -0.594 -6.037 -11.599 1.00 92.69 152 LEU A C 1
ATOM 1102 O O . LEU A 1 152 ? -0.403 -6.947 -12.404 1.00 92.69 152 LEU A O 1
ATOM 1106 N N . VAL A 1 153 ? -1.128 -6.249 -10.400 1.00 89.00 153 VAL A N 1
ATOM 1107 C CA . VAL A 1 153 ? -1.484 -7.582 -9.909 1.00 89.00 153 VAL A CA 1
ATOM 1108 C C . VAL A 1 153 ? -2.944 -7.654 -9.450 1.00 89.00 153 VAL A C 1
ATOM 1110 O O . VAL A 1 153 ? -3.540 -6.645 -9.056 1.00 89.00 153 VAL A O 1
ATOM 1113 N N . PRO A 1 154 ? -3.549 -8.857 -9.457 1.00 87.50 154 PRO A N 1
ATOM 1114 C CA . PRO A 1 154 ? -4.861 -9.065 -8.858 1.00 87.50 154 PRO A CA 1
ATOM 1115 C C . PRO A 1 154 ? -4.860 -8.738 -7.359 1.00 87.50 154 PRO A C 1
ATOM 1117 O O . PRO A 1 154 ? -3.950 -9.158 -6.647 1.00 87.50 154 PRO A O 1
ATOM 1120 N N . VAL A 1 155 ? -5.935 -8.115 -6.861 1.00 88.75 155 VAL A N 1
ATOM 1121 C CA . VAL A 1 155 ? -6.123 -7.753 -5.436 1.00 88.75 155 VAL A CA 1
ATOM 1122 C C . VAL A 1 155 ? -5.830 -8.908 -4.481 1.00 88.75 155 VAL A C 1
ATOM 1124 O O . VAL A 1 155 ? -5.208 -8.706 -3.450 1.00 88.75 155 VAL A O 1
ATOM 1127 N N . ARG A 1 156 ? -6.219 -10.138 -4.838 1.00 85.62 156 ARG A N 1
ATOM 1128 C CA . ARG A 1 156 ? -5.990 -11.334 -4.007 1.00 85.62 156 ARG A CA 1
ATOM 1129 C C . ARG A 1 156 ? -4.515 -11.627 -3.695 1.00 85.62 156 ARG A C 1
ATOM 1131 O O . ARG A 1 156 ? -4.258 -12.437 -2.818 1.00 85.62 156 ARG A O 1
ATOM 1138 N N . ARG A 1 157 ? -3.571 -11.045 -4.447 1.00 83.50 157 ARG A N 1
ATOM 1139 C CA . ARG A 1 157 ? -2.127 -11.155 -4.177 1.00 83.50 157 ARG A CA 1
ATOM 1140 C C . ARG A 1 157 ? -1.643 -10.154 -3.133 1.00 83.50 157 ARG A C 1
ATOM 1142 O O . ARG A 1 157 ? -0.537 -10.314 -2.648 1.00 83.50 157 ARG A O 1
ATOM 1149 N N . PHE A 1 158 ? -2.455 -9.153 -2.807 1.00 86.50 158 PHE A N 1
ATOM 1150 C CA . PHE A 1 158 ? -2.209 -8.253 -1.696 1.00 86.50 158 PHE A CA 1
ATOM 1151 C C . PHE A 1 158 ? -2.770 -8.911 -0.439 1.00 86.50 158 PHE A C 1
ATOM 1153 O O . PHE A 1 158 ? -3.986 -8.963 -0.223 1.00 86.50 158 PHE A O 1
ATOM 1160 N N . GLU A 1 159 ? -1.890 -9.499 0.358 1.00 82.31 159 GLU A N 1
ATOM 1161 C CA . GLU A 1 159 ? -2.269 -10.420 1.423 1.00 82.31 159 GLU A CA 1
ATOM 1162 C C . GLU A 1 159 ? -2.750 -9.676 2.693 1.00 82.31 159 GLU A C 1
ATOM 1164 O O . GLU A 1 159 ? -2.199 -9.816 3.779 1.00 82.31 159 GLU A O 1
ATOM 1169 N N . LEU A 1 160 ? -3.824 -8.883 2.577 1.00 78.56 160 LEU A N 1
ATOM 1170 C CA . LEU A 1 160 ? -4.396 -8.103 3.690 1.00 78.56 160 LEU A CA 1
ATOM 1171 C C . LEU A 1 160 ? -4.783 -8.950 4.913 1.00 78.56 160 LEU A C 1
ATOM 1173 O O . LEU A 1 160 ? -4.802 -8.453 6.034 1.00 78.56 160 LEU A O 1
ATOM 1177 N N . ASP A 1 161 ? -5.087 -10.232 4.701 1.00 72.69 161 ASP A N 1
ATOM 1178 C CA . ASP A 1 161 ? -5.502 -11.153 5.763 1.00 72.69 161 ASP A CA 1
ATOM 1179 C C . ASP A 1 161 ? -4.323 -11.764 6.529 1.00 72.69 161 ASP A C 1
ATOM 1181 O O . ASP A 1 161 ? -4.523 -12.712 7.299 1.00 72.69 161 ASP A O 1
ATOM 1185 N N . LEU A 1 162 ? -3.090 -11.300 6.298 1.00 67.12 162 LEU A N 1
ATOM 1186 C CA . LEU A 1 162 ? -1.903 -11.928 6.861 1.00 67.12 162 LEU A CA 1
ATOM 1187 C C . LEU A 1 162 ? -1.909 -11.902 8.390 1.00 67.12 162 LEU A C 1
ATOM 1189 O O . LEU A 1 162 ? -1.481 -10.977 9.067 1.00 67.12 162 LEU A O 1
ATOM 1193 N N . ARG A 1 163 ? -2.352 -13.045 8.906 1.00 67.25 163 ARG A N 1
ATOM 1194 C CA . ARG A 1 163 ? -2.062 -13.630 10.209 1.00 67.25 163 ARG A CA 1
ATOM 1195 C C . ARG A 1 163 ? -2.532 -12.820 11.412 1.00 67.25 163 ARG A C 1
ATOM 1197 O O . ARG A 1 163 ? -1.852 -12.789 12.432 1.00 67.25 163 ARG A O 1
ATOM 1204 N N . PHE A 1 164 ? -3.798 -12.404 11.393 1.00 77.62 164 PHE A N 1
ATOM 1205 C CA . PHE A 1 164 ? -4.562 -12.164 12.631 1.00 77.62 164 PHE A CA 1
ATOM 1206 C C . PHE A 1 164 ? -4.390 -13.301 13.659 1.00 77.62 164 PHE A C 1
ATOM 1208 O O . PHE A 1 164 ? -4.337 -13.066 14.861 1.00 77.62 164 PHE A O 1
ATOM 1215 N N . GLY A 1 165 ? -4.244 -14.545 13.184 1.00 74.12 165 GLY A N 1
ATOM 1216 C CA . GLY A 1 165 ? -3.913 -15.689 14.033 1.00 74.12 165 GLY A CA 1
ATOM 1217 C C . GLY A 1 165 ? -2.552 -15.576 14.727 1.00 74.12 165 GLY A C 1
ATOM 1218 O O . GLY A 1 165 ? -2.463 -15.936 15.893 1.00 74.12 165 GLY A O 1
ATOM 1219 N N . ALA A 1 166 ? -1.525 -15.047 14.053 1.00 78.31 166 ALA A N 1
ATOM 1220 C CA . ALA A 1 166 ? -0.214 -14.796 14.653 1.00 78.31 166 ALA A CA 1
ATOM 1221 C C . ALA A 1 166 ? -0.262 -13.612 15.625 1.00 78.31 166 ALA A C 1
ATOM 1223 O O . ALA A 1 166 ? 0.320 -13.712 16.699 1.00 78.31 166 ALA A O 1
ATOM 1224 N N . LEU A 1 167 ? -1.008 -12.544 15.301 1.00 81.06 167 LEU A N 1
ATOM 1225 C CA . LEU A 1 167 ? -1.226 -11.432 16.237 1.00 81.06 167 LEU A CA 1
ATOM 1226 C C . LEU A 1 167 ? -1.774 -11.934 17.575 1.00 81.06 167 LEU A C 1
ATOM 1228 O O . LEU A 1 167 ? -1.275 -11.549 18.624 1.00 81.06 167 LEU A O 1
ATOM 1232 N N . ARG A 1 168 ? -2.738 -12.859 17.525 1.00 82.56 168 ARG A N 1
ATOM 1233 C CA . ARG A 1 168 ? -3.299 -13.502 18.714 1.00 82.56 168 ARG A CA 1
ATOM 1234 C C . ARG A 1 168 ? -2.339 -14.494 19.373 1.00 82.56 168 ARG A C 1
ATOM 1236 O O . ARG A 1 168 ? -2.158 -14.457 20.579 1.00 82.56 168 ARG A O 1
ATOM 1243 N N . GLN A 1 169 ? -1.737 -15.399 18.598 1.00 83.44 169 GLN A N 1
ATOM 1244 C CA . GLN A 1 169 ? -0.875 -16.470 19.119 1.00 83.44 169 GLN A CA 1
ATOM 1245 C C . GLN A 1 169 ? 0.374 -15.933 19.824 1.00 83.44 169 GLN A C 1
ATOM 1247 O O . GLN A 1 169 ? 0.822 -16.527 20.799 1.00 83.44 169 GLN A O 1
ATOM 1252 N N . TYR A 1 170 ? 0.946 -14.849 19.303 1.00 83.12 170 TYR A N 1
ATOM 1253 C CA . TYR A 1 170 ? 2.138 -14.208 19.853 1.00 83.12 170 TYR A CA 1
ATOM 1254 C C . TYR A 1 170 ? 1.803 -12.976 20.705 1.00 83.12 170 TYR A C 1
ATOM 1256 O O . TYR A 1 170 ? 2.713 -12.222 21.033 1.00 83.12 170 TYR A O 1
ATOM 1264 N N . GLU A 1 171 ? 0.520 -12.766 21.035 1.00 82.50 171 GLU A N 1
ATOM 1265 C CA . GLU A 1 171 ? 0.033 -11.666 21.885 1.00 82.50 171 GLU A CA 1
ATOM 1266 C C . GLU A 1 171 ? 0.533 -10.278 21.436 1.00 82.50 171 GLU A C 1
ATOM 1268 O O . GLU A 1 171 ? 0.846 -9.404 22.241 1.00 82.50 171 GLU A O 1
ATOM 1273 N N . LEU A 1 172 ? 0.616 -10.067 20.119 1.00 82.44 172 LEU A N 1
ATOM 1274 C CA . LEU A 1 172 ? 1.108 -8.824 19.514 1.00 82.44 172 LEU A CA 1
ATOM 1275 C C . LEU A 1 172 ? 0.036 -7.726 19.441 1.00 82.44 172 LEU A C 1
ATOM 1277 O O . LEU A 1 172 ? 0.368 -6.590 19.112 1.00 82.44 172 LEU A O 1
ATOM 1281 N N . ALA A 1 173 ? -1.230 -8.070 19.687 1.00 85.19 173 ALA A N 1
ATOM 1282 C CA . ALA A 1 173 ? -2.375 -7.161 19.705 1.00 85.19 173 ALA A CA 1
ATOM 1283 C C . ALA A 1 173 ? -3.479 -7.717 20.623 1.00 85.19 173 ALA A C 1
ATOM 1285 O O . ALA A 1 173 ? -3.613 -8.938 20.756 1.00 85.19 173 ALA A O 1
ATOM 1286 N N . SER A 1 174 ? -4.289 -6.841 21.228 1.00 89.50 174 SER A N 1
ATOM 1287 C CA . SER A 1 174 ? -5.458 -7.266 22.018 1.00 89.50 174 SER A CA 1
ATOM 1288 C C . SER A 1 174 ? -6.592 -7.782 21.122 1.00 89.50 174 SER A C 1
ATOM 1290 O O . SER A 1 174 ? -6.622 -7.509 19.921 1.00 89.50 174 SER A O 1
ATOM 1292 N N . GLU A 1 175 ? -7.569 -8.500 21.686 1.00 89.38 175 GLU A N 1
ATOM 1293 C CA . GLU A 1 175 ? -8.746 -8.947 20.922 1.00 89.38 175 GLU A CA 1
ATOM 1294 C C . GLU A 1 175 ? -9.569 -7.761 20.386 1.00 89.38 175 GLU A C 1
ATOM 1296 O O . GLU A 1 175 ? -10.064 -7.819 19.258 1.00 89.38 175 GLU A O 1
ATOM 1301 N N . GLU A 1 176 ? -9.670 -6.654 21.135 1.00 90.12 176 GLU A N 1
ATOM 1302 C CA . GLU A 1 176 ? -10.317 -5.429 20.646 1.00 90.12 176 GLU A CA 1
ATOM 1303 C C . GLU A 1 176 ? -9.549 -4.814 19.472 1.00 90.12 176 GLU A C 1
ATOM 1305 O O . GLU A 1 176 ? -10.153 -4.391 18.483 1.00 90.12 176 GLU A O 1
ATOM 1310 N N . GLU A 1 177 ? -8.217 -4.784 19.548 1.00 87.81 177 GLU A N 1
ATOM 1311 C CA . GLU A 1 177 ? -7.381 -4.281 18.461 1.00 87.81 177 GLU A CA 1
ATOM 1312 C C . GLU A 1 177 ? -7.480 -5.169 17.216 1.00 87.81 177 GLU A C 1
ATOM 1314 O O . GLU A 1 177 ? -7.633 -4.656 16.107 1.00 87.81 177 GLU A O 1
ATOM 1319 N N . ILE A 1 178 ? -7.473 -6.491 17.387 1.00 89.25 178 ILE A N 1
ATOM 1320 C CA . ILE A 1 178 ? -7.675 -7.459 16.304 1.00 89.25 178 ILE A CA 1
ATOM 1321 C C . ILE A 1 178 ? -9.044 -7.257 15.645 1.00 89.25 178 ILE A C 1
ATOM 1323 O O . ILE A 1 178 ? -9.133 -7.254 14.414 1.00 89.25 178 ILE A O 1
ATOM 1327 N N . ALA A 1 179 ? -10.106 -7.064 16.432 1.00 89.44 179 ALA A N 1
ATOM 1328 C CA . ALA A 1 179 ? -11.445 -6.797 15.910 1.00 89.44 179 ALA A CA 1
ATOM 1329 C C . ALA A 1 179 ? -11.497 -5.476 15.126 1.00 89.44 179 ALA A C 1
ATOM 1331 O O . ALA A 1 179 ? -12.052 -5.437 14.024 1.00 89.44 179 ALA A O 1
ATOM 1332 N N . ARG A 1 180 ? -10.861 -4.416 15.644 1.00 88.62 180 ARG A N 1
ATOM 1333 C CA . ARG A 1 180 ? -10.729 -3.123 14.955 1.00 88.62 180 ARG A CA 1
ATOM 1334 C C . ARG A 1 180 ? -9.996 -3.274 13.621 1.00 88.62 180 ARG A C 1
ATOM 1336 O O . ARG A 1 180 ? -10.513 -2.850 12.592 1.00 88.62 180 ARG A O 1
ATOM 1343 N N . LEU A 1 181 ? -8.817 -3.898 13.628 1.00 89.06 181 LEU A N 1
ATOM 1344 C CA . LEU A 1 181 ? -8.002 -4.117 12.428 1.00 89.06 181 LEU A CA 1
ATOM 1345 C C . LEU A 1 181 ? -8.745 -4.954 11.381 1.00 89.06 181 LEU A C 1
ATOM 1347 O O . LEU A 1 181 ? -8.648 -4.669 10.191 1.00 89.06 181 LEU A O 1
ATOM 1351 N N . ARG A 1 182 ? -9.527 -5.949 11.811 1.00 90.12 182 ARG A N 1
ATOM 1352 C CA . ARG A 1 182 ? -10.364 -6.750 10.914 1.00 90.12 182 ARG A CA 1
ATOM 1353 C C . ARG A 1 182 ? -11.421 -5.905 10.212 1.00 90.12 182 ARG A C 1
ATOM 1355 O O . ARG A 1 182 ? -11.530 -5.996 8.996 1.00 90.12 182 ARG A O 1
ATOM 1362 N N . GLY A 1 183 ? -12.138 -5.051 10.945 1.00 88.88 183 GLY A N 1
ATOM 1363 C CA . GLY A 1 183 ? -13.128 -4.153 10.344 1.00 88.88 183 GLY A CA 1
ATOM 1364 C C . GLY A 1 183 ? -12.517 -3.235 9.281 1.00 88.88 183 GLY A C 1
ATOM 1365 O O . GLY A 1 183 ? -13.096 -3.050 8.212 1.00 88.88 183 GLY A O 1
ATOM 1366 N N . VAL A 1 184 ? -11.310 -2.729 9.543 1.00 89.00 184 VAL A N 1
ATOM 1367 C CA . VAL A 1 184 ? -10.556 -1.906 8.590 1.00 89.00 184 VAL A CA 1
ATOM 1368 C C . VAL A 1 184 ? -10.138 -2.709 7.347 1.00 89.00 184 VAL A C 1
ATOM 1370 O O . VAL A 1 184 ? -10.355 -2.266 6.219 1.00 89.00 184 VAL A O 1
ATOM 1373 N N . VAL A 1 185 ? -9.588 -3.914 7.530 1.00 90.31 185 VAL A N 1
ATOM 1374 C CA . VAL A 1 185 ? -9.200 -4.807 6.423 1.00 90.31 185 VAL A CA 1
ATOM 1375 C C . VAL A 1 185 ? -10.400 -5.192 5.556 1.00 90.31 185 VAL A C 1
ATOM 1377 O O . VAL A 1 185 ? -10.304 -5.159 4.327 1.00 90.31 185 VAL A O 1
ATOM 1380 N N . ASP A 1 186 ? -11.535 -5.520 6.170 1.00 89.94 186 ASP A N 1
ATOM 1381 C CA . ASP A 1 186 ? -12.757 -5.893 5.457 1.00 89.94 186 ASP A CA 1
ATOM 1382 C C . ASP A 1 186 ? -13.291 -4.720 4.617 1.00 89.94 186 ASP A C 1
ATOM 1384 O O . ASP A 1 186 ? -13.663 -4.904 3.453 1.00 89.94 186 ASP A O 1
ATOM 1388 N N . ALA A 1 187 ? -13.258 -3.498 5.163 1.00 88.62 187 ALA A N 1
ATOM 1389 C CA . ALA A 1 187 ? -13.635 -2.285 4.441 1.00 88.62 187 ALA A CA 1
ATOM 1390 C C . ALA A 1 187 ? -12.709 -2.013 3.243 1.00 88.62 187 ALA A C 1
ATOM 1392 O O . ALA A 1 187 ? -13.191 -1.789 2.128 1.00 88.62 187 ALA A O 1
ATOM 1393 N N . ALA A 1 188 ? -11.389 -2.111 3.440 1.00 89.38 188 ALA A N 1
ATOM 1394 C CA . ALA A 1 188 ? -10.408 -1.964 2.366 1.00 89.38 188 ALA A CA 1
ATOM 1395 C C . ALA A 1 188 ? -10.632 -3.008 1.258 1.00 89.38 188 ALA A C 1
ATOM 1397 O O . ALA A 1 188 ? -10.658 -2.678 0.072 1.00 89.38 188 ALA A O 1
ATOM 1398 N N . ARG A 1 189 ? -10.881 -4.272 1.618 1.00 88.81 189 ARG A N 1
ATOM 1399 C CA . ARG A 1 189 ? -11.166 -5.337 0.645 1.00 88.81 189 ARG A CA 1
ATOM 1400 C C . ARG A 1 189 ? -12.409 -5.086 -0.186 1.00 88.81 189 ARG A C 1
ATOM 1402 O O . ARG A 1 189 ? -12.379 -5.330 -1.389 1.00 88.81 189 ARG A O 1
ATOM 1409 N N . ALA A 1 190 ? -13.479 -4.601 0.435 1.00 88.69 190 ALA A N 1
ATOM 1410 C CA . ALA A 1 190 ? -14.730 -4.326 -0.262 1.00 88.69 190 ALA A CA 1
ATOM 1411 C C . ALA A 1 190 ? -14.580 -3.250 -1.355 1.00 88.69 190 ALA A C 1
ATOM 1413 O O . ALA A 1 190 ? -15.353 -3.234 -2.312 1.00 88.69 190 ALA A O 1
ATOM 1414 N N . LYS A 1 191 ? -13.581 -2.368 -1.227 1.00 89.38 191 LYS A N 1
ATOM 1415 C CA . LYS A 1 191 ? -13.320 -1.250 -2.148 1.00 89.38 191 LYS A CA 1
ATOM 1416 C C . LYS A 1 191 ? -12.159 -1.494 -3.110 1.00 89.38 191 LYS A C 1
ATOM 1418 O O . LYS A 1 191 ? -11.987 -0.738 -4.071 1.00 89.38 191 LYS A O 1
ATOM 1423 N N . ALA A 1 192 ? -11.349 -2.515 -2.849 1.00 91.19 192 ALA A N 1
ATOM 1424 C CA . ALA A 1 192 ? -10.151 -2.814 -3.610 1.00 91.19 192 ALA A CA 1
ATOM 1425 C C . ALA A 1 192 ? -10.476 -3.302 -5.025 1.00 91.19 192 ALA A C 1
ATOM 1427 O O . ALA A 1 192 ? -11.246 -4.239 -5.227 1.00 91.19 192 ALA A O 1
ATOM 1428 N N . HIS A 1 193 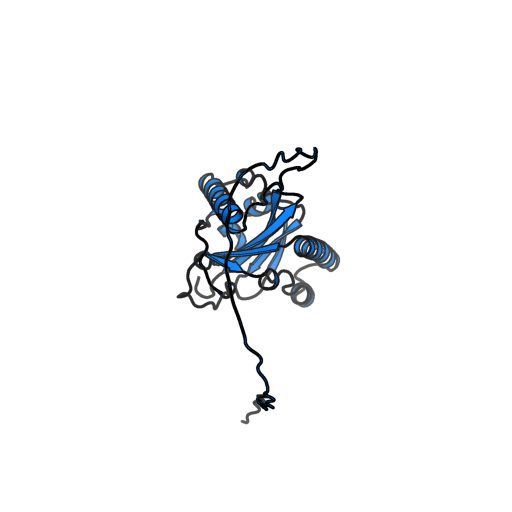? -9.821 -2.697 -6.013 1.00 91.88 193 HIS A N 1
ATOM 1429 C CA . HIS A 1 193 ? -10.009 -3.028 -7.425 1.00 91.88 193 HIS A CA 1
ATOM 1430 C C . HIS A 1 193 ? -8.754 -3.624 -8.059 1.00 91.88 193 HIS A C 1
ATOM 1432 O O . HIS A 1 193 ? -8.847 -4.568 -8.843 1.00 91.88 193 HIS A O 1
ATOM 1438 N N . TYR A 1 194 ? -7.577 -3.098 -7.723 1.00 90.81 194 TYR A N 1
ATOM 1439 C CA . TYR A 1 194 ? -6.298 -3.605 -8.212 1.00 90.81 194 TYR A CA 1
ATOM 1440 C C . TYR A 1 194 ? -5.170 -3.251 -7.247 1.00 90.81 194 TYR A C 1
ATOM 1442 O O . TYR A 1 194 ? -5.306 -2.360 -6.409 1.00 90.81 194 TYR A O 1
ATOM 1450 N N . ALA A 1 195 ? -4.046 -3.946 -7.385 1.00 92.81 195 ALA A N 1
ATOM 1451 C CA . ALA A 1 195 ? -2.822 -3.627 -6.672 1.00 92.81 195 ALA A CA 1
ATOM 1452 C C . ALA A 1 195 ? -1.663 -3.463 -7.653 1.00 92.81 195 ALA A C 1
ATOM 1454 O O . ALA A 1 195 ? -1.684 -4.006 -8.758 1.00 92.81 195 ALA A O 1
ATOM 1455 N N . VAL A 1 196 ? -0.655 -2.706 -7.241 1.00 94.00 196 VAL A N 1
ATOM 1456 C CA . VAL A 1 196 ? 0.590 -2.523 -7.983 1.00 94.00 196 VAL A CA 1
ATOM 1457 C C . VAL A 1 196 ? 1.753 -2.876 -7.071 1.00 94.00 196 VAL A C 1
ATOM 1459 O O . VAL A 1 196 ? 1.804 -2.389 -5.946 1.00 94.00 196 VAL A O 1
ATOM 1462 N N . TYR A 1 197 ? 2.681 -3.693 -7.561 1.00 93.75 197 TYR A N 1
ATOM 1463 C CA . TYR A 1 197 ? 3.933 -4.000 -6.874 1.00 93.75 197 TYR A CA 1
ATOM 1464 C C . TYR A 1 197 ? 5.120 -3.417 -7.634 1.00 93.75 197 TYR A C 1
ATOM 1466 O O . TYR A 1 197 ? 5.285 -3.709 -8.816 1.00 93.75 197 TYR A O 1
ATOM 1474 N N . ASP A 1 198 ? 5.958 -2.637 -6.951 1.00 93.38 198 ASP A N 1
ATOM 1475 C CA . ASP A 1 198 ? 7.290 -2.251 -7.418 1.00 93.38 198 ASP A CA 1
ATOM 1476 C C . ASP A 1 198 ? 8.321 -3.186 -6.773 1.00 93.38 198 ASP A C 1
ATOM 1478 O O . ASP A 1 198 ? 8.657 -3.058 -5.593 1.00 93.38 198 ASP A O 1
ATOM 1482 N N . LEU A 1 199 ? 8.808 -4.153 -7.553 1.00 91.00 199 LEU A N 1
ATOM 1483 C CA . LEU A 1 199 ? 9.714 -5.199 -7.074 1.00 91.00 199 LEU A CA 1
ATOM 1484 C C . LEU A 1 199 ? 11.147 -4.710 -6.856 1.00 91.00 199 LEU A C 1
ATOM 1486 O O . LEU A 1 199 ? 11.897 -5.345 -6.125 1.00 91.00 199 LEU A O 1
ATOM 1490 N N . GLU A 1 200 ? 11.539 -3.568 -7.427 1.00 89.56 200 GLU A N 1
ATOM 1491 C CA . GLU A 1 200 ? 12.846 -2.982 -7.088 1.00 89.56 200 GLU A CA 1
ATOM 1492 C C . GLU A 1 200 ? 12.812 -2.284 -5.734 1.00 89.56 200 GLU A C 1
ATOM 1494 O O . GLU A 1 200 ? 13.798 -2.293 -5.002 1.00 89.56 200 GLU A O 1
ATOM 1499 N N . GLN A 1 201 ? 11.669 -1.689 -5.401 1.00 90.88 201 GLN A N 1
ATOM 1500 C CA . GLN A 1 201 ? 11.461 -1.003 -4.129 1.00 90.88 201 GLN A CA 1
ATOM 1501 C C . GLN A 1 201 ? 10.906 -1.937 -3.040 1.00 90.88 201 GLN A C 1
ATOM 1503 O O . GLN A 1 201 ? 10.791 -1.523 -1.887 1.00 90.88 201 GLN A O 1
ATOM 1508 N N . ASN A 1 202 ? 10.586 -3.190 -3.389 1.00 90.94 202 ASN A N 1
ATOM 1509 C CA . ASN A 1 202 ? 9.961 -4.188 -2.516 1.00 90.94 202 ASN A CA 1
ATOM 1510 C C . ASN A 1 202 ? 8.715 -3.644 -1.801 1.00 90.94 202 ASN A C 1
ATOM 1512 O O . ASN A 1 202 ? 8.546 -3.800 -0.590 1.00 90.94 202 ASN A O 1
ATOM 1516 N N . VAL A 1 203 ? 7.851 -2.964 -2.558 1.00 92.50 203 VAL A N 1
ATOM 1517 C CA . VAL A 1 203 ? 6.645 -2.330 -2.020 1.00 92.50 203 VAL A CA 1
ATOM 1518 C C . VAL A 1 203 ? 5.431 -2.583 -2.904 1.00 92.50 203 VAL A C 1
ATOM 1520 O O . VAL A 1 203 ? 5.522 -2.600 -4.133 1.00 92.50 203 VAL A O 1
ATOM 1523 N N . GLY A 1 204 ? 4.282 -2.768 -2.267 1.00 92.88 204 GLY A N 1
ATOM 1524 C CA . GLY A 1 204 ? 2.974 -2.870 -2.885 1.00 92.88 204 GLY A CA 1
ATOM 1525 C C . GLY A 1 204 ? 2.044 -1.750 -2.477 1.00 92.88 204 GLY A C 1
ATOM 1526 O O . GLY A 1 204 ? 2.091 -1.266 -1.350 1.00 92.88 204 GLY A O 1
ATOM 1527 N N . PHE A 1 205 ? 1.135 -1.412 -3.381 1.00 93.50 205 PHE A N 1
ATOM 1528 C CA . PHE A 1 205 ? 0.070 -0.449 -3.155 1.00 93.50 205 PHE A CA 1
ATOM 1529 C C . PHE A 1 205 ? -1.259 -1.035 -3.610 1.00 93.50 205 PHE A C 1
ATOM 1531 O O . PHE A 1 205 ? -1.378 -1.543 -4.728 1.00 93.50 205 PHE A O 1
ATOM 1538 N N . LEU A 1 206 ? -2.261 -0.953 -2.744 1.00 93.31 206 LEU A N 1
ATOM 1539 C CA . LEU A 1 206 ? -3.616 -1.407 -3.012 1.00 93.31 206 LEU A CA 1
ATOM 1540 C C . LEU A 1 206 ? -4.518 -0.209 -3.290 1.00 93.31 206 LEU A C 1
ATOM 1542 O O . LEU A 1 206 ? -4.595 0.712 -2.477 1.00 93.31 206 LEU A O 1
ATOM 1546 N N . PHE A 1 207 ? -5.237 -0.250 -4.408 1.00 92.19 207 PHE A N 1
ATOM 1547 C CA . PHE A 1 207 ? -6.081 0.852 -4.851 1.00 92.19 207 PHE A CA 1
ATOM 1548 C C . PHE A 1 207 ? -7.547 0.453 -4.967 1.00 92.19 207 PHE A C 1
ATOM 1550 O O . PHE A 1 207 ? -7.898 -0.654 -5.393 1.00 92.19 207 PHE A O 1
ATOM 1557 N N . GLY A 1 208 ? -8.403 1.414 -4.637 1.00 90.69 208 GLY A N 1
ATOM 1558 C CA . GLY A 1 208 ? -9.837 1.366 -4.873 1.00 90.69 208 GLY A CA 1
ATOM 1559 C C . GLY A 1 208 ? -10.351 2.644 -5.518 1.00 90.69 208 GLY A C 1
ATOM 1560 O O . GLY A 1 208 ? -9.575 3.476 -5.988 1.00 90.69 208 GLY A O 1
ATOM 1561 N N . PHE A 1 209 ? -11.673 2.799 -5.519 1.00 85.00 209 PHE A N 1
ATOM 1562 C CA . PHE A 1 209 ? -12.330 4.014 -5.992 1.00 85.00 209 PHE A CA 1
ATOM 1563 C C . PHE A 1 209 ? -13.410 4.457 -5.011 1.00 85.00 209 PHE A C 1
ATOM 1565 O O . PHE A 1 209 ? -14.228 3.645 -4.581 1.00 85.00 209 PHE A O 1
ATOM 1572 N N . GLU A 1 210 ? -13.453 5.757 -4.738 1.00 81.00 210 GLU A N 1
ATOM 1573 C CA . GLU A 1 210 ? -14.573 6.417 -4.078 1.00 81.00 210 GLU A CA 1
ATOM 1574 C C . GLU A 1 210 ? -15.257 7.341 -5.097 1.00 81.00 210 GLU A C 1
ATOM 1576 O O . GLU A 1 210 ? -14.730 8.379 -5.514 1.00 81.00 210 GLU A O 1
ATOM 1581 N N . GLY A 1 211 ? -16.402 6.889 -5.616 1.00 82.88 211 GLY A N 1
ATOM 1582 C CA . GLY A 1 211 ? -16.982 7.450 -6.835 1.00 82.88 211 GLY A CA 1
ATOM 1583 C C . GLY A 1 211 ? -16.047 7.248 -8.034 1.00 82.88 211 GLY A C 1
ATOM 1584 O O . GLY A 1 211 ? -15.864 6.128 -8.507 1.00 82.88 211 GLY A O 1
ATOM 1585 N N . GLU A 1 212 ? -15.464 8.338 -8.533 1.00 79.56 212 GLU A N 1
ATOM 1586 C CA . GLU A 1 212 ? -14.506 8.335 -9.653 1.00 79.56 212 GLU A CA 1
ATOM 1587 C C . GLU A 1 212 ? -13.065 8.625 -9.217 1.00 79.56 212 GLU A C 1
ATOM 1589 O O . GLU A 1 212 ? -12.144 8.600 -10.037 1.00 79.56 212 GLU A O 1
ATOM 1594 N N . LYS A 1 213 ? -12.851 8.919 -7.931 1.00 82.81 213 LYS A N 1
ATOM 1595 C CA . LYS A 1 213 ? -11.534 9.270 -7.405 1.00 82.81 213 LYS A CA 1
ATOM 1596 C C . LYS A 1 213 ? -10.813 8.000 -6.952 1.00 82.81 213 LYS A C 1
ATOM 1598 O O . LYS A 1 213 ? -11.394 7.238 -6.178 1.00 82.81 213 LYS A O 1
ATOM 1603 N N . PRO A 1 214 ? -9.585 7.738 -7.431 1.00 86.25 214 PRO A N 1
ATOM 1604 C CA . PRO A 1 214 ? -8.799 6.621 -6.929 1.00 86.25 214 PRO A CA 1
ATOM 1605 C C . PRO A 1 214 ? -8.369 6.906 -5.492 1.00 86.25 214 PRO A C 1
ATOM 1607 O O . PRO A 1 214 ? -7.927 8.017 -5.221 1.00 86.25 214 PRO A O 1
ATOM 1610 N N . VAL A 1 215 ? -8.459 5.907 -4.616 1.00 88.25 215 VAL A N 1
ATOM 1611 C CA . VAL A 1 215 ? -8.052 5.996 -3.202 1.00 88.25 215 VAL A CA 1
ATOM 1612 C C . VAL A 1 215 ? -7.005 4.935 -2.880 1.00 88.25 215 VAL A C 1
ATOM 1614 O O . VAL A 1 215 ? -7.031 3.838 -3.452 1.00 88.25 215 VAL A O 1
ATOM 1617 N N . LEU A 1 216 ? -6.076 5.262 -1.979 1.00 91.62 216 LEU A N 1
ATOM 1618 C CA . LEU A 1 216 ? -5.095 4.310 -1.461 1.00 91.62 216 LEU A CA 1
ATOM 1619 C C . LEU A 1 216 ? -5.717 3.557 -0.281 1.00 91.62 216 LEU A C 1
ATOM 1621 O O . LEU A 1 216 ? -6.144 4.1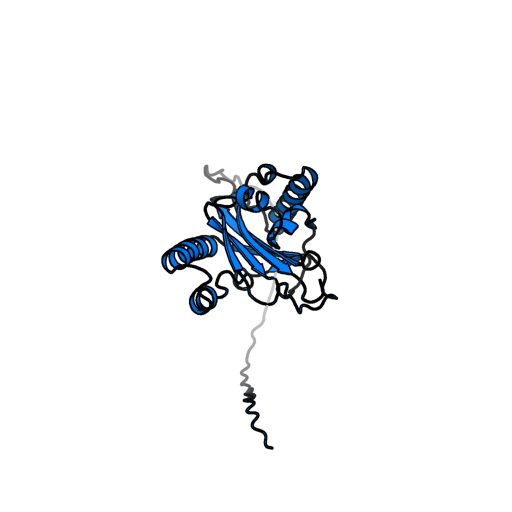67 0.692 1.00 91.62 216 LEU A O 1
ATOM 1625 N N . LEU A 1 217 ? -5.764 2.232 -0.369 1.00 92.06 217 LEU A N 1
ATOM 1626 C CA . LEU A 1 217 ? -6.403 1.376 0.637 1.00 92.06 217 LEU A CA 1
ATOM 1627 C C . LEU A 1 217 ? -5.392 0.580 1.457 1.00 92.06 217 LEU A C 1
ATOM 1629 O O . LEU A 1 217 ? -5.675 0.189 2.589 1.00 92.06 217 LEU A O 1
ATOM 1633 N N . GLY A 1 218 ? -4.205 0.340 0.901 1.00 91.94 218 GLY A N 1
ATOM 1634 C CA . GLY A 1 218 ? -3.163 -0.360 1.627 1.00 91.94 218 GLY A CA 1
ATOM 1635 C C . GLY A 1 218 ? -1.769 -0.207 1.043 1.00 91.94 218 GLY A C 1
ATOM 1636 O O . GLY A 1 218 ? -1.607 0.076 -0.145 1.00 91.94 218 GLY A O 1
ATOM 1637 N N . VAL A 1 219 ? -0.772 -0.424 1.898 1.00 92.31 219 VAL A N 1
ATOM 1638 C CA . VAL A 1 219 ? 0.649 -0.492 1.545 1.00 92.31 219 VAL A CA 1
ATOM 1639 C C . VAL A 1 219 ? 1.247 -1.782 2.096 1.00 92.31 219 VAL A C 1
ATOM 1641 O O . VAL A 1 219 ? 0.951 -2.176 3.217 1.00 92.31 219 VAL A O 1
ATOM 1644 N N . ASP A 1 220 ? 2.067 -2.450 1.300 1.00 91.12 220 ASP A N 1
ATOM 1645 C CA . ASP A 1 220 ? 2.774 -3.670 1.686 1.00 91.12 220 ASP A CA 1
ATOM 1646 C C . ASP A 1 220 ? 4.268 -3.432 1.520 1.00 91.12 220 ASP A C 1
ATOM 1648 O O . ASP A 1 220 ? 4.744 -3.283 0.400 1.00 91.12 220 ASP A O 1
ATOM 1652 N N . ALA A 1 221 ? 4.998 -3.304 2.622 1.00 90.88 221 ALA A N 1
ATOM 1653 C CA . ALA A 1 221 ? 6.417 -2.990 2.610 1.00 90.88 221 ALA A CA 1
ATOM 1654 C C . ALA A 1 221 ? 7.221 -4.230 2.999 1.00 90.88 221 ALA A C 1
ATOM 1656 O O . ALA A 1 221 ? 7.315 -4.586 4.173 1.00 90.88 221 ALA A O 1
ATOM 1657 N N . VAL A 1 222 ? 7.913 -4.823 2.029 1.00 88.81 222 VAL A N 1
ATOM 1658 C CA . VAL A 1 222 ? 8.700 -6.045 2.219 1.00 88.81 222 VAL A CA 1
ATOM 1659 C C . VAL A 1 222 ? 10.185 -5.733 2.347 1.00 88.81 222 VAL A C 1
ATOM 1661 O O . VAL A 1 222 ? 10.750 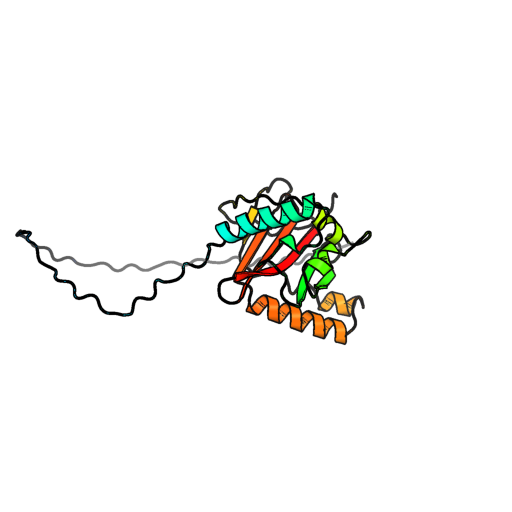-5.001 1.535 1.00 88.81 222 VAL A O 1
ATOM 1664 N N . ILE A 1 223 ? 10.823 -6.236 3.399 1.00 87.38 223 ILE A N 1
ATOM 1665 C CA . ILE A 1 223 ? 12.274 -6.166 3.568 1.00 87.38 223 ILE A CA 1
ATOM 1666 C C . ILE A 1 223 ? 12.865 -7.461 3.017 1.00 87.38 223 ILE A C 1
ATOM 1668 O O . ILE A 1 223 ? 12.480 -8.544 3.466 1.00 87.38 223 ILE A O 1
ATOM 1672 N N . PRO A 1 224 ? 13.796 -7.381 2.057 1.00 81.44 224 PRO A N 1
ATOM 1673 C CA . PRO A 1 224 ? 14.570 -8.540 1.635 1.00 81.44 224 PRO A CA 1
ATOM 1674 C C . PRO A 1 224 ? 15.336 -9.154 2.815 1.00 81.44 224 PRO A C 1
ATOM 1676 O O . PRO A 1 224 ? 15.943 -8.429 3.596 1.00 81.44 224 PRO A O 1
ATOM 1679 N N . CYS A 1 225 ? 15.391 -10.484 2.918 1.00 77.44 225 CYS A N 1
ATOM 1680 C CA . CYS A 1 225 ? 16.132 -11.188 3.979 1.00 77.44 225 CYS A CA 1
ATOM 1681 C C . CYS A 1 225 ? 17.634 -10.847 4.015 1.00 77.44 225 CYS A C 1
ATOM 1683 O O . CYS A 1 225 ? 18.308 -11.125 5.003 1.00 77.44 225 CYS A O 1
ATOM 1685 N N . SER A 1 226 ? 18.171 -10.305 2.922 1.00 66.00 226 SER A N 1
ATOM 1686 C CA . SER A 1 226 ? 19.578 -9.935 2.765 1.00 66.00 226 SER A CA 1
ATOM 1687 C C . SER A 1 226 ? 19.850 -8.431 2.914 1.00 66.00 226 SER A C 1
ATOM 1689 O O . SER A 1 226 ? 20.928 -7.996 2.508 1.00 66.00 226 SER A O 1
ATOM 1691 N N . ALA A 1 227 ? 18.868 -7.641 3.362 1.00 58.41 227 ALA A N 1
ATOM 1692 C CA . ALA A 1 227 ? 18.984 -6.188 3.520 1.00 58.41 227 ALA A CA 1
ATOM 1693 C C . ALA A 1 227 ? 19.706 -5.779 4.813 1.00 58.41 227 ALA A C 1
ATOM 1695 O O . ALA A 1 227 ? 19.586 -6.508 5.823 1.00 58.41 227 ALA A O 1
#

Sequence (227 aa):
MALGALALSVACRSQPGPSGKDAQGDTPIPEQKPSVSGETSARAPGQSSPVSRKTPAEVWTSFASAWNAAADQGGSGSELGAFRAEDGLVALDNPGAFVRLRAFEGVEGLFALDGEYDLARLKKVRLRPELMRGDAPPPTCEGDPSVKGVFLVPVRRFELDLRFGALRQYELASEEEIARLRGVVDAARAKAHYAVYDLEQNVGFLFGFEGEKPVLLGVDAVIPCSA

Foldseek 3Di:
DDDDDDDDDDDDDDDDDDDDDDDDDDDDDDDDDDDDDDPPPDDDPDPPDPPDQDDPLRVLLLQLVQLVVLLVVLHQQVSNPLQWADQWAWEWQAAQPATDIDTDGTVSRLSPDDDDGLSVCSSNDRDDSDEDDDDDQQQHLADDLVDFDKYKDAPVSVPLVGPLVCCVVVVVDDPVRSVVNVVLSVVLVVFWDIKMHGRNQSKIWTWGDDPSRIYTRYMYHHHHPVD

pLDDT: mean 73.06, std 21.09, range [28.03, 94.5]

Secondary structure (DSSP, 8-state):
--------------------------------------------S-------PPPHHHHHHHHHHHHHHHHHTT--SGGGGGG-EEEEEEEEEE-SS-PEEEEESSHHHHHT--SS-GGGGGGG------PBSS--PPP-TT--TT--SEEEE-GGGS-TTTTHHHHHHTT-S-HHHHHHHHHHHHHHHHHEEEEEEETTTTEEEEEEEETTEEEEEEEEEEPPTT-

=== Feature glossary ===
Reading guide. The protein is described through the following features:

Foldseek 3Di. A 3Di character summarizes, for each residue, the relative orientation of the Cα frame of its nearest spatial neighbor. Because it encodes fold topology rather than chemistry, 3Di alignments detect remote structural similarity that sequence alignment misses.

Contact-map, Ramachandran, and PAE plots. Plot images: a contact map (which residues are close in 3D, as an N×N binary image), a Ramachandran scatter (backbone torsion angles, revealing secondary-structure composition at a glance), and — for AlphaFold structures — a PAE heatmap (pairwise prediction confidence).

Radius of gyration, Cα contacts, bounding box. Radius of gyration (Rg) is the root-mean-square distance of Cα atoms from their centroid — a single number for overall size and compactness. A globular domain of N residues has Rg ≈ 2.2·N^0.38 Å; an extended or disordered chain has a much larger Rg. The Cα contact count is the number of residue pairs whose Cα atoms are within 8 Å and are more than four positions apart in sequence — a standard proxy for tertiary packing density. The bounding box is the smallest axis-aligned box enclosing all Cα atoms.

Secondary structure (8-state, DSSP). Eight-state secondary structure (DSSP): H is the canonical α-helix, G the tighter 3₁₀-helix, I the wider π-helix; E/B are β-structure, T and S are turns and bends, and '-' is everything else. DSSP derives these from the pattern of main-chain N–H···O=C hydrogen bonds, not from the sequence.

B-factor. B-factor (Debye–Waller factor) reflects atomic displacement in the crystal lattice. It is an experimental observable (units Å²), not a prediction; low values mean the atom is pinned down, high values mean it moves or is heterogeneous across the crystal.

pLDDT. pLDDT is the predicted lDDT-Cα score: AlphaFold's confidence that the local environment of each residue (all inter-atomic distances within 15 Å) is correctly placed. It is a per-residue number between 0 and 100, with higher meaning more reliable.

Nearest PDB structures. Nearest PDB neighbors are the top structural matches found by Foldseek when searching this structure against the entire Protein Data Bank. Each hit reports a TM-score (0 to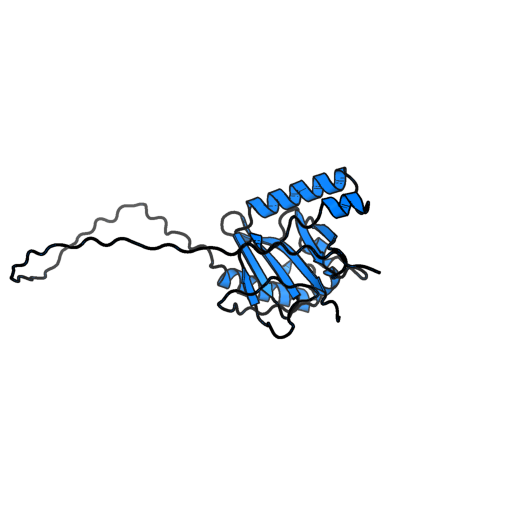 1; >0.5 almost always implies the same fold) and an E-value. These are *structural* homologs — they may share no detectable sequence similarity.

Solvent-accessible surface area. Accessible surface area quantifies burial. A residue with SASA near zero is packed into the hydrophobic core; one with SASA >100 Å² sits on the surface. Computed here via the Shrake–Rupley numerical algorithm with a 1.4 Å probe.

Rendered structure images. Structure images are PyMOL renders from six orthogonal camera directions. Cartoon representation draws helices as coils and strands as arrows; sticks shows the backbone as bonds; surface shows the solvent-excluded envelope. Rainbow coloring maps sequence position to hue (blue→red, N→C); chain coloring assigns a distinct color per polypeptide.

Backbone torsions (φ/ψ). φ (phi) and ψ (psi) are the two rotatable backbone dihedrals per residue: φ is the C(i-1)–N–Cα–C torsion, ψ is the N–Cα–C–N(i+1) torsion, both in degrees on (−180°, 180°]. α-helical residues cluster near (−60°, −45°); β-strand residues near (−120°, +130°). A Ramachandran plot is simply a scatter of (φ, ψ) for every residue.

Predicted aligned error. Predicted Aligned Error (PAE) is an AlphaFold confidence matrix: entry (i, j) is the expected error in the position of residue j, in ångströms, when the prediction is superimposed on the true structure at residue i. Low PAE within a block of residues means that block is internally rigid and well-predicted; high PAE between two blocks means their relative placement is uncertain even if each block individually is confident.

mmCIF coordinates. Structure coordinates are given as an mmCIF _atom_site loop: one row per atom with element, residue name, chain id, sequence number, and x/y/z position in Å. Only the four main-chain atoms per residue are included here; side chains are omitted to keep the record compact.

InterPro / GO / CATH / organism. Database cross-references. InterPro integrates a dozen domain/family signature databases into unified entries with residue-range hits. GO terms attach function/process/location labels with evidence codes. CATH codes position the fold in a four-level structural taxonomy. Organism is the NCBI-taxonomy species name.

Secondary structure (3-state, P-SEA). SS3 is a coarse helix/strand/coil call (letters a/b/c) made by the P-SEA algorithm from inter-Cα distances and dihedrals. It is less detailed than DSSP but needs only Cα positions.

Sequence. Sequence gives the chain of amino acids in standard one-letter code (A=alanine, C=cysteine, …, Y=tyrosine), read N→C. It is the only feature that is directly encoded by the gene; all structural features are derived from the folded form of this sequence.